Protein AF-A0A427Y430-F1 (afdb_monomer)

Foldseek 3Di:
DDDDDDDDDDDDDDDDDDDDDDDDDDDDDDDDDDPPPPPPPPDDDDDDDPDDDDDPDPPPVVVVVVVVVVVVVVVVPPPPLPPPVPDVVLLVQLVVLVCVVQVVDDQLDKDFLLVSLVVVCVVPVPVRVDSVSCSVVSVVSLLVCVVVQQKWKFQDDDPDSGDTDDRPDDDDDTIIIHGGPPPD

InterPro domains:
  IPR021660 Protein of unknown function DUF3253 [PF11625] (92-178)
  IPR036388 Winged helix-like DNA-binding domain superfamily [G3DSA:1.10.10.10] (89-181)
  IPR036390 Winged helix DNA-binding domain superfamily [SSF46785] (91-179)

Radius of gyration: 27.97 Å; Cα contacts (8 Å, |Δi|>4): 131; chains: 1; bounding box: 92×64×50 Å

Solvent-accessible surface area (backbone atoms only — not comparable to full-atom values): 12218 Å² total; per-residue (Å²): 138,85,83,85,80,88,79,87,78,79,88,79,88,76,85,86,83,88,85,79,87,82,89,78,90,77,79,86,84,83,89,83,76,89,78,80,77,80,76,76,80,76,80,74,78,81,80,77,88,73,83,80,74,87,78,89,86,63,73,67,66,57,54,56,57,53,55,54,53,54,52,52,56,57,62,71,65,62,63,79,73,71,74,69,74,71,46,66,65,62,51,49,51,51,50,50,44,45,48,62,66,49,66,84,50,59,73,87,44,69,43,52,68,70,54,38,38,47,50,49,24,70,76,37,47,82,87,32,74,59,39,73,79,41,46,66,42,48,53,51,53,54,51,52,38,33,71,73,41,54,31,40,47,24,40,56,61,80,96,51,96,38,49,79,57,62,89,87,61,90,82,86,77,62,53,32,38,26,58,30,91,74,72,121

Secondary structure (DSSP, 8-state):
--------------PPP--------------------------PPPPP-------TT-HHHHHHHHHHHHHHHHHHT-S----GGG-HHHHHHHHHHHHHHHTTS-TT--B-TTHHHHHHHHH-TTT-S-GGGGHHHHHHHHHHHHHTTSEEEEE--TTS--EEPPTT----S-EEEEE-TT--

Mean predicted aligned error: 16.52 Å

Structure (mmCIF, N/CA/C/O backbone):
data_AF-A0A427Y430-F1
#
_entry.id   AF-A0A427Y430-F1
#
loop_
_atom_site.group_PDB
_atom_site.id
_atom_site.type_symbol
_atom_site.label_atom_id
_atom_site.label_alt_id
_atom_site.label_comp_id
_atom_site.label_asym_id
_atom_site.label_entity_id
_atom_site.label_seq_id
_atom_site.pdbx_PDB_ins_code
_atom_site.Cartn_x
_atom_site.Cartn_y
_atom_site.Cartn_z
_atom_site.occupancy
_atom_site.B_iso_or_equiv
_atom_site.auth_seq_id
_atom_site.auth_comp_id
_atom_site.auth_asym_id
_atom_site.auth_atom_id
_atom_site.pdbx_PDB_model_num
ATOM 1 N N . MET A 1 1 ? -49.872 12.494 -22.231 1.00 49.47 1 MET A N 1
ATOM 2 C CA . MET A 1 1 ? -50.003 11.065 -22.587 1.00 49.47 1 MET A CA 1
ATOM 3 C C . MET A 1 1 ? -48.798 10.346 -22.017 1.00 49.47 1 MET A C 1
ATOM 5 O O . MET A 1 1 ? -47.681 10.645 -22.412 1.00 49.47 1 MET A O 1
ATOM 9 N N . VAL A 1 2 ? -49.028 9.535 -20.989 1.00 45.25 2 VAL A N 1
ATOM 10 C CA . VAL A 1 2 ? -48.003 8.879 -20.170 1.00 45.25 2 VAL A CA 1
ATOM 11 C C . VAL A 1 2 ? -48.009 7.406 -20.553 1.00 45.25 2 VAL A C 1
ATOM 13 O O . VAL A 1 2 ? -49.030 6.749 -20.374 1.00 45.25 2 VAL A O 1
ATOM 16 N N . THR A 1 3 ? -46.898 6.899 -21.082 1.00 52.81 3 THR A N 1
ATOM 17 C CA . THR A 1 3 ? -46.744 5.469 -21.377 1.00 52.81 3 THR A CA 1
ATOM 18 C C . THR A 1 3 ? -45.699 4.896 -20.432 1.00 52.81 3 THR A C 1
ATOM 20 O O . THR A 1 3 ? -44.496 5.009 -20.651 1.00 52.81 3 THR A O 1
ATOM 23 N N . THR A 1 4 ? -46.180 4.307 -19.344 1.00 57.69 4 THR A N 1
ATOM 24 C CA . THR A 1 4 ? -45.422 3.458 -18.427 1.00 57.69 4 THR A CA 1
ATOM 25 C C . THR A 1 4 ? -45.129 2.118 -19.103 1.00 57.69 4 THR A C 1
ATOM 27 O O . THR A 1 4 ? -46.038 1.453 -19.596 1.00 57.69 4 THR A O 1
ATOM 30 N N . ARG A 1 5 ? -43.862 1.686 -19.115 1.00 59.91 5 ARG A N 1
ATOM 31 C CA . ARG A 1 5 ? -43.486 0.324 -19.519 1.00 59.91 5 ARG A CA 1
ATOM 32 C C . ARG A 1 5 ? -42.931 -0.420 -18.311 1.00 59.91 5 ARG A C 1
ATOM 34 O O . ARG A 1 5 ? -41.798 -0.200 -17.897 1.00 59.91 5 ARG A O 1
ATOM 41 N N . ALA A 1 6 ? -43.769 -1.290 -17.755 1.00 59.78 6 ALA A N 1
ATOM 42 C CA . ALA A 1 6 ? -43.399 -2.279 -16.757 1.00 59.78 6 ALA A CA 1
ATOM 43 C C . ALA A 1 6 ? -42.505 -3.349 -17.404 1.00 59.78 6 ALA A C 1
ATOM 45 O O . ALA A 1 6 ? -42.890 -3.982 -18.388 1.00 59.78 6 ALA A O 1
ATOM 46 N N . GLY A 1 7 ? -41.302 -3.525 -16.863 1.00 59.12 7 GLY A N 1
ATOM 47 C CA . GLY A 1 7 ? -40.349 -4.557 -17.261 1.00 59.12 7 GLY A CA 1
ATOM 48 C C . GLY A 1 7 ? -40.072 -5.482 -16.087 1.00 59.12 7 GLY A C 1
ATOM 49 O O . GLY A 1 7 ? -39.152 -5.248 -15.316 1.00 59.12 7 GLY A O 1
ATOM 50 N N . SER A 1 8 ? -40.906 -6.510 -15.962 1.00 60.75 8 SER A N 1
ATOM 51 C CA . SER A 1 8 ? -40.735 -7.647 -15.060 1.00 60.75 8 SER A CA 1
ATOM 52 C C . SER A 1 8 ? -39.578 -8.525 -15.547 1.00 60.75 8 SER A C 1
ATOM 54 O O . SER A 1 8 ? -39.574 -8.925 -16.713 1.00 60.75 8 SER A O 1
ATOM 56 N N . ARG A 1 9 ? -38.608 -8.847 -14.682 1.00 56.03 9 ARG A N 1
ATOM 57 C CA . ARG A 1 9 ? -37.672 -9.956 -14.917 1.00 56.03 9 ARG A CA 1
ATOM 58 C C . ARG A 1 9 ? -37.299 -10.658 -13.610 1.00 56.03 9 ARG A C 1
ATOM 60 O O . ARG A 1 9 ? -36.477 -10.180 -12.841 1.00 56.03 9 ARG A O 1
ATOM 67 N N . ALA A 1 10 ? -37.990 -11.781 -13.426 1.00 53.22 10 ALA A N 1
ATOM 68 C CA . ALA A 1 10 ? -37.530 -13.081 -12.943 1.00 53.22 10 ALA A CA 1
ATOM 69 C C . ALA A 1 10 ? -36.431 -13.107 -11.868 1.00 53.22 10 ALA A C 1
ATOM 71 O O . ALA A 1 10 ? -35.242 -12.975 -12.155 1.00 53.22 10 ALA A O 1
ATOM 72 N N . ALA A 1 11 ? -36.869 -13.419 -10.649 1.00 50.19 11 ALA A N 1
ATOM 73 C CA . ALA A 1 11 ? -36.058 -14.060 -9.629 1.00 50.19 11 ALA A CA 1
ATOM 74 C C . ALA A 1 11 ? -35.539 -15.409 -10.154 1.00 50.19 11 ALA A C 1
ATOM 76 O O . ALA A 1 11 ? -36.321 -16.251 -10.593 1.00 50.19 11 ALA A O 1
ATOM 77 N N . SER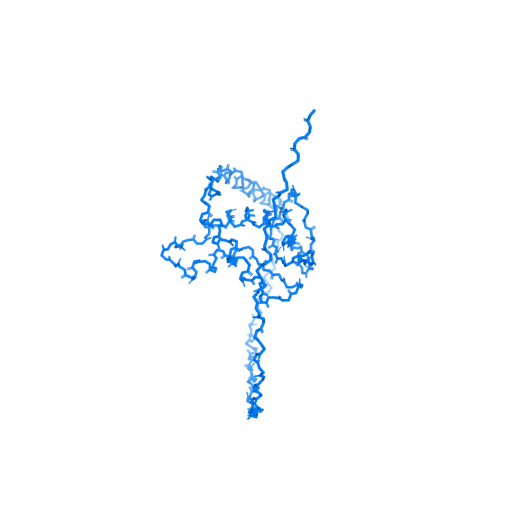 A 1 12 ? -34.223 -15.598 -10.107 1.00 58.41 12 SER A N 1
ATOM 78 C CA . SER A 1 12 ? -33.593 -16.904 -10.260 1.00 58.41 12 SER A CA 1
ATOM 79 C C . SER A 1 12 ? -33.070 -17.303 -8.885 1.00 58.41 12 SER A C 1
ATOM 81 O O . SER A 1 12 ? -31.991 -16.885 -8.472 1.00 58.41 12 SER A O 1
ATOM 83 N N . GLU A 1 13 ? -33.890 -18.056 -8.154 1.00 57.69 13 GLU A N 1
ATOM 84 C CA . GLU A 1 13 ? -33.475 -18.805 -6.970 1.00 57.69 13 GLU A CA 1
ATOM 85 C C . GLU A 1 13 ? -32.400 -19.819 -7.376 1.00 57.69 13 GLU A C 1
ATOM 87 O O . GLU A 1 13 ? -32.609 -20.637 -8.273 1.00 57.69 13 GLU A O 1
ATOM 92 N N . VAL A 1 14 ? -31.247 -19.777 -6.710 1.00 69.06 14 VAL A N 1
ATOM 93 C CA . VAL A 1 14 ? -30.273 -20.872 -6.725 1.00 69.06 14 VAL A CA 1
ATOM 94 C C . VAL A 1 14 ? -30.274 -21.484 -5.322 1.00 69.06 14 VAL A C 1
ATOM 96 O O . VAL A 1 14 ? -30.066 -20.749 -4.353 1.00 69.06 14 VAL A O 1
ATOM 99 N N . PRO A 1 15 ? -30.541 -22.794 -5.173 1.00 69.19 15 PRO A N 1
ATOM 100 C CA . PRO A 1 15 ? -30.641 -23.431 -3.868 1.00 69.19 15 PRO A CA 1
ATOM 101 C C . PRO A 1 15 ? -29.272 -23.595 -3.200 1.00 69.19 15 PRO A C 1
ATOM 103 O O . PRO A 1 15 ? -28.294 -24.028 -3.809 1.00 69.19 15 PRO A O 1
ATOM 106 N N . ALA A 1 16 ? -29.243 -23.286 -1.905 1.00 57.00 16 ALA A N 1
ATOM 107 C CA . ALA A 1 16 ? -28.132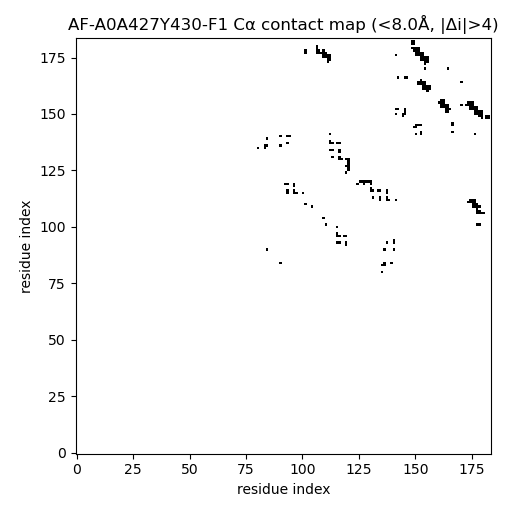 -23.533 -1.002 1.00 57.00 16 ALA A CA 1
ATOM 108 C C . ALA A 1 16 ? -27.907 -25.040 -0.785 1.00 57.00 16 ALA A C 1
ATOM 110 O O . ALA A 1 16 ? -28.837 -25.778 -0.462 1.00 57.00 16 ALA A O 1
ATOM 111 N N . THR A 1 17 ? -26.654 -25.485 -0.871 1.00 66.50 17 THR A N 1
ATOM 112 C CA . THR A 1 17 ? -26.221 -26.800 -0.381 1.00 66.50 17 THR A CA 1
ATOM 113 C C . THR A 1 17 ? -25.525 -26.653 0.975 1.00 66.50 17 THR A C 1
ATOM 115 O O . THR A 1 17 ? -24.489 -25.988 1.043 1.00 66.50 17 THR A O 1
ATOM 118 N N . PRO A 1 18 ? -26.022 -27.287 2.052 1.00 66.19 18 PRO A N 1
ATOM 119 C CA . PRO A 1 18 ? -25.287 -27.423 3.302 1.00 66.19 18 PRO A CA 1
ATOM 120 C C . PRO A 1 18 ? -24.457 -28.715 3.288 1.00 66.19 18 PRO A C 1
ATOM 122 O O . PRO A 1 18 ? -25.013 -29.812 3.328 1.00 66.19 18 PRO A O 1
ATOM 125 N N . THR A 1 19 ? -23.126 -28.618 3.293 1.00 64.31 19 THR A N 1
ATOM 126 C CA . THR A 1 19 ? -22.260 -29.766 3.614 1.00 64.31 19 THR A CA 1
ATOM 127 C C . THR A 1 19 ? -21.687 -29.641 5.016 1.00 64.31 19 THR A C 1
ATOM 129 O O . THR A 1 19 ? -20.951 -28.722 5.366 1.00 64.31 19 THR A O 1
ATOM 132 N N . LYS A 1 20 ? -22.125 -30.613 5.809 1.00 63.06 20 LYS A N 1
ATOM 133 C CA . LYS A 1 20 ? -21.906 -30.877 7.222 1.00 63.06 20 LYS A CA 1
ATOM 134 C C . LYS A 1 20 ? -20.481 -31.377 7.498 1.00 63.06 20 LYS A C 1
ATOM 136 O O . LYS A 1 20 ? -19.872 -32.054 6.680 1.00 63.06 20 LYS A O 1
ATOM 141 N N . ALA A 1 21 ? -20.026 -31.034 8.700 1.00 52.34 21 ALA A N 1
ATOM 142 C CA . ALA A 1 21 ? -18.753 -31.298 9.362 1.00 52.34 21 ALA A CA 1
ATOM 143 C C . ALA A 1 21 ? -18.087 -32.671 9.147 1.00 52.34 21 ALA A C 1
ATOM 145 O O . ALA A 1 21 ? -18.742 -33.709 9.112 1.00 52.34 21 ALA A O 1
ATOM 146 N N . THR A 1 22 ? -16.756 -32.685 9.245 1.00 56.59 22 THR A N 1
ATOM 147 C CA . THR A 1 22 ? -16.032 -33.753 9.950 1.00 56.59 22 THR A CA 1
ATOM 148 C C . THR A 1 22 ? -14.886 -33.132 10.741 1.00 56.59 22 THR A C 1
ATOM 150 O O . THR A 1 22 ? -13.939 -32.583 10.185 1.00 56.59 22 THR A O 1
ATOM 153 N N . ALA A 1 23 ? -15.021 -33.185 12.064 1.00 54.06 23 ALA A N 1
ATOM 154 C CA . ALA A 1 23 ? -13.938 -32.960 12.999 1.00 54.06 23 ALA A CA 1
ATOM 155 C C . ALA A 1 23 ? -12.946 -34.123 12.891 1.00 54.06 23 ALA A C 1
ATOM 157 O O . ALA A 1 23 ? -13.362 -35.279 12.918 1.00 54.06 23 ALA A O 1
ATOM 158 N N . SER A 1 24 ? -11.650 -33.829 12.838 1.00 54.47 24 SER A N 1
ATOM 159 C CA . SER A 1 24 ? -10.633 -34.813 13.188 1.00 54.47 24 SER A CA 1
ATOM 160 C C . SER A 1 24 ? -9.647 -34.167 14.144 1.00 54.47 24 SER A C 1
ATOM 162 O O . SER A 1 24 ? -8.790 -33.372 13.766 1.00 54.47 24 SER A O 1
ATOM 164 N N . ALA A 1 25 ? -9.839 -34.499 15.416 1.00 54.06 25 ALA A N 1
ATOM 165 C CA . ALA A 1 25 ? -8.858 -34.322 16.461 1.00 54.06 25 ALA A CA 1
ATOM 166 C C . ALA A 1 25 ? -7.636 -35.197 16.151 1.00 54.06 25 ALA A C 1
ATOM 168 O O . ALA A 1 25 ? -7.774 -36.391 15.889 1.00 54.06 25 ALA A O 1
ATOM 169 N N . ALA A 1 26 ? -6.444 -34.616 16.231 1.00 55.59 26 ALA A N 1
ATOM 170 C CA . ALA A 1 26 ? -5.218 -35.359 16.465 1.00 55.59 26 ALA A CA 1
ATOM 171 C C . ALA A 1 26 ? -4.327 -34.533 17.395 1.00 55.59 26 ALA A C 1
ATOM 173 O O . ALA A 1 26 ? -4.112 -33.337 17.210 1.00 55.59 26 ALA A O 1
ATOM 174 N N . ALA A 1 27 ? -3.911 -35.211 18.451 1.00 47.47 27 ALA A N 1
ATOM 175 C CA . ALA A 1 27 ? -3.236 -34.718 19.630 1.00 47.47 27 ALA A CA 1
ATOM 176 C C . ALA A 1 27 ? -1.760 -34.330 19.379 1.00 47.47 27 ALA A C 1
ATOM 178 O O . ALA A 1 27 ? -1.094 -34.959 18.566 1.00 47.47 27 ALA A O 1
ATOM 179 N N . THR A 1 28 ? -1.292 -33.317 20.131 1.00 46.44 28 THR A N 1
ATOM 180 C CA . THR A 1 28 ? -0.091 -33.291 21.016 1.00 46.44 28 THR A CA 1
ATOM 181 C C . THR A 1 28 ? 1.234 -33.873 20.448 1.00 46.44 28 THR A C 1
ATOM 183 O O . THR A 1 28 ? 1.251 -35.036 20.063 1.00 46.44 28 THR A O 1
ATOM 186 N N . PRO A 1 29 ? 2.395 -33.164 20.513 1.00 56.91 29 PRO A N 1
ATOM 187 C CA . PRO A 1 29 ? 2.977 -32.849 21.815 1.00 56.91 29 PRO A CA 1
ATOM 188 C C . PRO A 1 29 ? 3.654 -31.491 22.032 1.00 56.91 29 PRO A C 1
ATOM 190 O O . PRO A 1 29 ? 4.209 -30.840 21.152 1.00 56.91 29 PRO A O 1
ATOM 193 N N . ALA A 1 30 ? 3.612 -31.140 23.316 1.00 54.41 30 ALA A N 1
ATOM 194 C CA . ALA A 1 30 ? 4.454 -30.190 24.010 1.00 54.41 30 ALA A CA 1
ATOM 195 C C . ALA A 1 30 ? 5.951 -30.562 23.959 1.00 54.41 30 ALA A C 1
ATOM 197 O O . ALA A 1 30 ? 6.324 -31.701 23.690 1.00 54.41 30 ALA A O 1
ATOM 198 N N . SER A 1 31 ? 6.766 -29.593 24.386 1.00 52.41 31 SER A N 1
ATOM 199 C CA . SER A 1 31 ? 8.182 -29.701 24.773 1.00 52.41 31 SER A CA 1
ATOM 200 C C . SER A 1 31 ? 9.213 -29.713 23.646 1.00 52.41 31 SER A C 1
ATOM 202 O O . SER A 1 31 ? 9.449 -30.712 22.980 1.00 52.41 31 SER A O 1
ATOM 204 N N . GLY A 1 32 ? 9.951 -28.604 23.530 1.00 50.12 32 GLY A N 1
ATOM 205 C CA . GLY A 1 32 ? 11.086 -28.534 22.615 1.00 50.12 32 GLY A CA 1
ATOM 206 C C . GLY A 1 32 ? 11.967 -27.297 22.755 1.00 50.12 32 GLY A C 1
ATOM 207 O O . GLY A 1 32 ? 12.031 -26.491 21.844 1.00 50.12 32 GLY A O 1
ATOM 208 N N . LYS A 1 33 ? 12.703 -27.210 23.869 1.00 52.22 33 LYS A N 1
ATOM 209 C CA . LYS A 1 33 ? 13.982 -26.483 24.022 1.00 52.22 33 LYS A CA 1
ATOM 210 C C . LYS A 1 33 ? 13.952 -24.946 23.929 1.00 52.22 33 LYS A C 1
ATOM 212 O O . LYS A 1 33 ? 14.167 -24.338 22.886 1.00 52.22 33 LYS A O 1
ATOM 217 N N . LYS A 1 34 ? 13.918 -24.322 25.116 1.00 52.72 34 LYS A N 1
ATOM 218 C CA . LYS A 1 34 ? 14.594 -23.043 25.385 1.00 52.72 34 LYS A CA 1
ATOM 219 C C . LYS A 1 34 ? 16.073 -23.172 24.991 1.00 52.72 34 LYS A C 1
ATOM 221 O O . LYS A 1 34 ? 16.866 -23.712 25.757 1.00 52.72 34 LYS A O 1
ATOM 226 N N . GLN A 1 35 ? 16.463 -22.668 23.823 1.00 58.22 35 GLN A N 1
ATOM 227 C CA . GLN A 1 35 ? 17.864 -22.337 23.577 1.00 58.22 35 GLN A CA 1
ATOM 228 C C . GLN A 1 35 ? 18.171 -21.025 24.303 1.00 58.22 35 GLN A C 1
ATOM 230 O O . GLN A 1 35 ? 17.932 -19.931 23.794 1.00 58.22 35 GLN A O 1
ATOM 235 N N . GLN A 1 36 ? 18.700 -21.149 25.523 1.00 56.06 36 GLN A N 1
ATOM 236 C CA . GLN A 1 36 ? 19.504 -20.104 26.146 1.00 56.06 36 GLN A CA 1
ATOM 237 C C . GLN A 1 36 ? 20.678 -19.794 25.210 1.00 56.06 36 GLN A C 1
ATOM 239 O O . GLN A 1 36 ? 21.700 -20.474 25.237 1.00 56.06 36 GLN A O 1
ATOM 244 N N . ARG A 1 37 ? 20.550 -18.767 24.364 1.00 58.38 37 ARG A N 1
ATOM 245 C CA . ARG A 1 37 ? 21.719 -18.165 23.719 1.00 58.38 37 ARG A CA 1
ATOM 246 C C . ARG A 1 37 ? 22.393 -17.267 24.746 1.00 58.38 37 ARG A C 1
ATOM 248 O O . ARG A 1 37 ? 22.092 -16.078 24.842 1.00 58.38 37 ARG A O 1
ATOM 255 N N . SER A 1 38 ? 23.300 -17.857 25.516 1.00 59.94 38 SER A N 1
ATOM 256 C CA . SER A 1 38 ? 24.341 -17.156 26.259 1.00 59.94 38 SER A CA 1
ATOM 257 C C . SER A 1 38 ? 25.157 -16.300 25.285 1.00 59.94 38 SER A C 1
ATOM 259 O O . SER A 1 38 ? 26.099 -16.779 24.660 1.00 59.94 38 SER A O 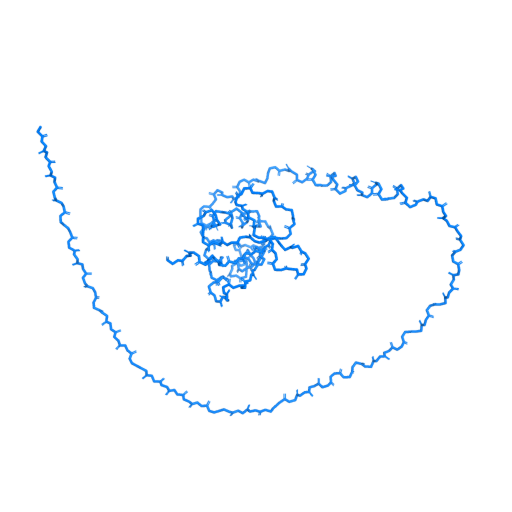1
ATOM 261 N N . HIS A 1 39 ? 24.773 -15.034 25.125 1.00 56.25 39 HIS A N 1
ATOM 262 C C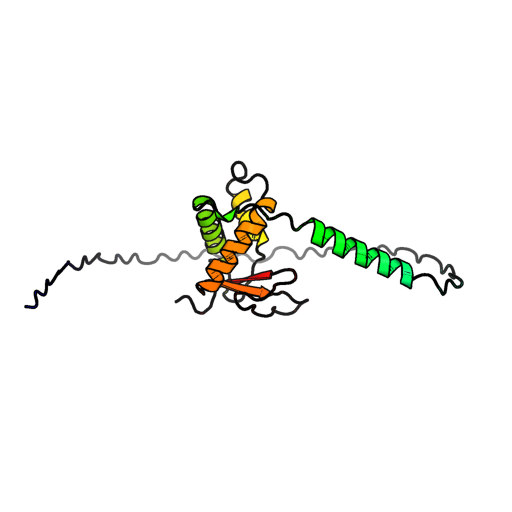A . HIS A 1 39 ? 25.639 -14.038 24.510 1.00 56.25 39 HIS A CA 1
ATOM 263 C C . HIS A 1 39 ? 26.602 -13.588 25.599 1.00 56.25 39 HIS A C 1
ATOM 265 O O . HIS A 1 39 ? 26.282 -12.758 26.451 1.00 56.25 39 HIS A O 1
ATOM 271 N N . SER A 1 40 ? 27.767 -14.228 25.595 1.00 59.19 40 SER A N 1
ATOM 272 C CA . SER A 1 40 ? 28.979 -13.754 26.240 1.00 59.19 40 SER A CA 1
ATOM 273 C C . SER A 1 40 ? 29.135 -12.258 25.972 1.00 59.19 40 SER A C 1
ATOM 275 O O . SER A 1 40 ? 29.311 -11.829 24.831 1.00 59.19 40 SER A O 1
ATOM 277 N N . ARG A 1 41 ? 29.039 -11.463 27.039 1.00 52.97 41 ARG A N 1
ATOM 278 C CA . ARG A 1 41 ? 29.455 -10.064 27.055 1.00 52.97 41 ARG A CA 1
ATOM 279 C C . ARG A 1 41 ? 30.962 -10.032 26.821 1.00 52.97 41 ARG A C 1
ATOM 281 O O . ARG A 1 41 ? 31.737 -10.134 27.767 1.00 52.97 41 ARG A O 1
ATOM 288 N N . SER A 1 42 ? 31.373 -9.911 25.566 1.00 56.72 42 SER A N 1
ATOM 289 C CA . SER A 1 42 ? 32.727 -9.491 25.231 1.00 56.72 42 SER A CA 1
ATOM 290 C C . SER A 1 42 ? 32.866 -8.043 25.687 1.00 56.72 42 SER A C 1
ATOM 292 O O . SER A 1 42 ? 32.302 -7.131 25.086 1.00 56.72 42 SER A O 1
ATOM 294 N N . ALA A 1 43 ? 33.544 -7.858 26.818 1.00 54.03 43 ALA A N 1
ATOM 295 C CA . ALA A 1 43 ? 33.958 -6.563 27.319 1.00 54.03 43 ALA A CA 1
ATOM 296 C C . ALA A 1 43 ? 34.861 -5.902 26.270 1.00 54.03 43 ALA A C 1
ATOM 298 O O . ALA A 1 43 ? 36.025 -6.266 26.121 1.00 54.03 43 ALA A O 1
ATOM 299 N N . SER A 1 44 ? 34.316 -4.947 25.517 1.00 52.97 44 SER A N 1
ATOM 300 C CA . SER A 1 44 ? 35.146 -4.009 24.771 1.00 52.97 44 SER A CA 1
ATOM 301 C C . SER A 1 44 ? 35.874 -3.111 25.778 1.00 52.97 44 SER A C 1
ATOM 303 O O . SER A 1 44 ? 35.214 -2.521 26.639 1.00 52.97 44 SER A O 1
ATOM 305 N N . PRO A 1 45 ? 37.212 -3.009 25.707 1.00 59.25 45 PRO A N 1
ATOM 306 C CA . PRO A 1 45 ? 37.972 -2.112 26.561 1.00 59.25 45 PRO A CA 1
ATOM 307 C C . PRO A 1 45 ? 37.600 -0.659 26.258 1.00 59.25 45 PRO A C 1
ATOM 309 O O . PRO A 1 45 ? 37.426 -0.265 25.103 1.00 59.25 45 PRO A O 1
ATOM 312 N N . ALA A 1 46 ? 37.460 0.120 27.328 1.00 58.56 46 ALA A N 1
ATOM 313 C CA . ALA A 1 46 ? 37.175 1.543 27.287 1.00 58.56 46 ALA A CA 1
ATOM 314 C C . ALA A 1 46 ? 38.203 2.282 26.407 1.00 58.56 46 ALA A C 1
ATOM 316 O O . ALA A 1 46 ? 39.405 2.163 26.662 1.00 58.56 46 ALA A O 1
ATOM 317 N N . PRO A 1 47 ? 37.781 3.067 25.398 1.00 59.31 47 PRO A N 1
ATOM 318 C CA . PRO A 1 47 ? 38.683 4.006 24.759 1.00 59.31 47 PRO A CA 1
ATOM 319 C C . PRO A 1 47 ? 39.000 5.132 25.746 1.00 59.31 47 PRO A C 1
ATOM 321 O O . PRO A 1 47 ? 38.111 5.738 26.347 1.00 59.31 47 PRO A O 1
ATOM 324 N N . ALA A 1 48 ? 40.298 5.362 25.921 1.00 53.81 48 ALA A N 1
ATOM 325 C CA . ALA A 1 48 ? 40.868 6.394 26.763 1.00 53.81 48 ALA A CA 1
ATOM 326 C C . ALA A 1 48 ? 40.238 7.770 26.498 1.00 53.81 48 ALA A C 1
ATOM 328 O O . ALA A 1 48 ? 40.037 8.185 25.355 1.00 53.81 48 ALA A O 1
ATOM 329 N N . LEU A 1 49 ? 39.981 8.480 27.596 1.00 47.84 49 LEU A N 1
ATOM 330 C CA . LEU A 1 49 ? 39.664 9.901 27.649 1.00 47.84 49 LEU A CA 1
ATOM 331 C C . LEU A 1 49 ? 40.811 10.709 27.025 1.00 47.84 49 LEU A C 1
ATOM 333 O O . LEU A 1 49 ? 41.741 11.125 27.710 1.00 47.84 49 LEU A O 1
ATOM 337 N N . VAL A 1 50 ? 40.741 10.952 25.719 1.00 50.91 50 VAL A N 1
ATOM 338 C CA . VAL A 1 50 ? 41.457 12.063 25.089 1.00 50.91 50 VAL A CA 1
ATOM 339 C C . VAL A 1 50 ? 40.610 13.315 25.260 1.00 50.91 50 VAL A C 1
ATOM 341 O O . VAL A 1 50 ? 39.558 13.477 24.643 1.00 50.91 50 VAL A O 1
ATOM 344 N N . ALA A 1 51 ? 41.074 14.186 26.153 1.00 49.41 51 ALA A N 1
ATOM 345 C CA . ALA A 1 51 ? 40.540 15.515 26.374 1.00 49.41 51 ALA A CA 1
ATOM 346 C C . ALA A 1 51 ? 40.600 16.326 25.069 1.00 49.41 51 ALA A C 1
ATOM 348 O O . ALA A 1 51 ? 41.658 16.795 24.651 1.00 49.41 51 ALA A O 1
ATOM 349 N N . SER A 1 52 ? 39.454 16.500 24.413 1.00 51.69 52 SER A N 1
ATOM 350 C CA . SER A 1 52 ? 39.305 17.452 23.317 1.00 51.69 52 SER A CA 1
ATOM 351 C C . SER A 1 52 ? 39.171 18.858 23.900 1.00 51.69 52 SER A C 1
ATOM 353 O O . SER A 1 52 ? 38.092 19.268 24.334 1.00 51.69 52 SER A O 1
ATOM 355 N N . ALA A 1 53 ? 40.296 19.573 23.926 1.00 49.00 53 ALA A N 1
ATOM 356 C CA . ALA A 1 53 ? 40.354 21.008 24.158 1.00 49.00 53 ALA A CA 1
ATOM 357 C C . ALA A 1 53 ? 39.556 21.775 23.084 1.00 49.00 53 ALA A C 1
ATOM 359 O O . ALA A 1 53 ? 39.363 21.308 21.962 1.00 49.00 53 ALA A O 1
ATOM 360 N N . GLY A 1 54 ? 39.055 22.944 23.483 1.00 52.31 54 GLY A N 1
ATOM 361 C CA . GLY A 1 54 ? 37.995 23.717 22.842 1.00 52.31 54 GLY A CA 1
ATOM 362 C C . GLY A 1 54 ? 38.075 23.913 21.325 1.00 52.31 54 GLY A C 1
ATOM 363 O O . GLY A 1 54 ? 39.072 24.364 20.774 1.00 52.31 54 GLY A O 1
ATOM 364 N N . ALA A 1 55 ? 36.928 23.709 20.677 1.00 48.97 55 ALA A N 1
ATOM 365 C CA . ALA A 1 55 ? 36.599 24.297 19.382 1.00 48.97 55 ALA A CA 1
ATOM 366 C C . ALA A 1 55 ? 35.183 24.892 19.447 1.00 48.97 55 ALA A C 1
ATOM 368 O O . ALA A 1 55 ? 34.230 24.406 18.834 1.00 48.97 55 ALA A O 1
ATOM 369 N N . ALA A 1 56 ? 35.030 25.950 20.243 1.00 51.31 56 ALA A N 1
ATOM 370 C CA . ALA A 1 56 ? 33.873 26.827 20.152 1.00 51.31 56 ALA A CA 1
ATOM 371 C C . ALA A 1 56 ? 33.964 27.604 18.825 1.00 51.31 56 ALA A C 1
ATOM 373 O O . ALA A 1 56 ? 34.900 28.373 18.632 1.00 51.31 56 ALA A O 1
ATOM 374 N N . GLY A 1 57 ? 33.018 27.401 17.896 1.00 52.94 57 GLY A N 1
ATOM 375 C CA . GLY A 1 57 ? 32.806 28.375 16.809 1.00 52.94 57 GLY A CA 1
ATOM 376 C C . GLY A 1 57 ? 32.408 27.890 15.409 1.00 52.94 57 GLY 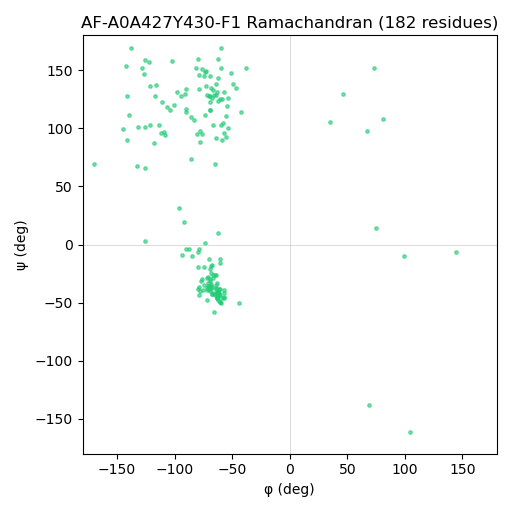A C 1
ATOM 377 O O . GLY A 1 57 ? 32.103 28.733 14.571 1.00 52.94 57 GLY A O 1
ATOM 378 N N . THR A 1 58 ? 32.356 26.588 15.095 1.00 51.22 58 THR A N 1
ATOM 379 C CA . THR A 1 58 ? 32.168 26.133 13.686 1.00 51.22 58 THR A CA 1
ATOM 380 C C . THR A 1 58 ? 31.002 25.169 13.427 1.00 51.22 58 THR A C 1
ATOM 382 O O . THR A 1 58 ? 30.767 24.777 12.282 1.00 51.22 58 THR A O 1
ATOM 385 N N . GLY A 1 59 ? 30.186 24.837 14.433 1.00 51.44 59 GLY A N 1
ATOM 386 C CA . GLY A 1 59 ? 29.046 23.916 14.270 1.00 51.44 59 GLY A CA 1
ATOM 387 C C . GLY A 1 59 ? 27.855 24.474 13.471 1.00 51.44 59 GLY A C 1
ATOM 388 O O . GLY A 1 59 ? 27.133 23.717 12.819 1.00 51.44 59 GLY A O 1
ATOM 389 N N . SER A 1 60 ? 27.655 25.797 13.474 1.00 54.22 60 SER A N 1
ATOM 390 C CA . SER A 1 60 ? 26.458 26.425 12.885 1.00 54.22 60 SER A CA 1
ATOM 391 C C . SER A 1 60 ? 26.495 26.461 11.346 1.00 54.22 60 SER A C 1
ATOM 393 O O . SER A 1 60 ? 25.514 26.131 10.676 1.00 54.22 60 SER A O 1
ATOM 395 N N . ARG A 1 61 ? 27.669 26.729 10.750 1.00 54.19 61 ARG A N 1
ATOM 396 C CA . ARG A 1 61 ? 27.821 26.796 9.281 1.00 54.19 61 ARG A CA 1
ATOM 397 C C . ARG A 1 61 ? 27.671 25.432 8.598 1.00 54.19 61 ARG A C 1
ATOM 399 O O . ARG A 1 61 ? 27.201 25.363 7.462 1.00 54.19 61 ARG A O 1
ATOM 406 N N . ARG A 1 62 ? 28.030 24.338 9.281 1.00 56.84 62 ARG A N 1
ATOM 407 C CA . ARG A 1 62 ? 27.947 22.975 8.726 1.00 56.84 62 ARG A CA 1
ATOM 408 C C . ARG A 1 62 ? 26.496 22.490 8.607 1.00 56.84 62 ARG A C 1
ATOM 410 O O . ARG A 1 62 ? 26.136 21.910 7.584 1.00 56.84 62 ARG A O 1
ATOM 417 N N . ARG A 1 63 ? 25.639 22.810 9.589 1.00 58.78 63 ARG A N 1
ATOM 418 C CA . ARG A 1 63 ? 24.201 22.467 9.556 1.00 58.78 63 ARG A CA 1
ATOM 419 C C . ARG A 1 63 ? 23.434 23.236 8.476 1.00 58.78 63 ARG A C 1
ATOM 421 O O . ARG A 1 63 ? 22.585 22.649 7.809 1.00 58.78 63 ARG A O 1
ATOM 428 N N . ALA A 1 64 ? 23.759 24.511 8.251 1.00 59.22 64 ALA A N 1
ATOM 429 C CA . ALA A 1 64 ? 23.123 25.315 7.203 1.00 59.22 64 ALA A CA 1
ATOM 430 C C . ALA A 1 64 ? 23.386 24.752 5.791 1.00 59.22 64 ALA A C 1
ATOM 432 O O . ALA A 1 64 ? 22.462 24.635 4.986 1.00 59.22 64 ALA A O 1
ATOM 433 N N . ARG A 1 65 ? 24.622 24.309 5.511 1.00 58.50 65 ARG A N 1
ATOM 434 C CA . ARG A 1 65 ? 24.976 23.699 4.216 1.00 58.50 65 ARG A CA 1
ATOM 435 C C . ARG A 1 65 ? 24.320 22.331 3.995 1.00 58.50 65 ARG A C 1
ATOM 437 O O . ARG A 1 65 ? 23.943 22.022 2.868 1.00 58.50 65 ARG A O 1
ATOM 444 N N . GLN A 1 66 ? 24.133 21.532 5.049 1.00 61.50 66 GLN A N 1
ATOM 445 C CA . GLN A 1 66 ? 23.395 20.266 4.945 1.00 61.50 66 GLN A CA 1
ATOM 446 C C . GLN A 1 66 ? 21.901 20.483 4.657 1.00 61.50 66 GLN A C 1
ATOM 448 O O . GLN A 1 66 ? 21.363 19.814 3.778 1.00 61.50 66 GLN A O 1
ATOM 453 N N . LYS A 1 67 ? 21.242 21.451 5.315 1.00 59.97 67 LYS A N 1
ATOM 454 C CA . LYS A 1 67 ? 19.821 21.760 5.054 1.00 59.97 67 LYS A CA 1
ATOM 455 C C . LYS A 1 67 ? 19.565 22.230 3.614 1.00 59.97 67 LYS A C 1
ATOM 457 O O . LYS A 1 67 ? 18.597 21.783 3.004 1.00 59.97 67 LYS A O 1
ATOM 462 N N . GLY A 1 68 ? 20.444 23.062 3.046 1.00 61.00 68 GLY A N 1
ATOM 463 C CA . GLY A 1 68 ? 20.306 23.531 1.658 1.00 61.00 68 GLY A CA 1
ATOM 464 C C . GLY A 1 68 ? 20.399 22.407 0.617 1.00 61.00 68 GLY A C 1
ATOM 465 O O . GLY A 1 68 ? 19.639 22.391 -0.348 1.00 61.00 68 GLY A O 1
ATOM 466 N N . ARG A 1 69 ? 21.272 21.415 0.844 1.00 59.94 69 ARG A N 1
ATOM 467 C CA . ARG A 1 69 ? 21.461 20.283 -0.079 1.00 59.94 69 ARG A CA 1
ATOM 468 C C . ARG A 1 69 ? 20.258 19.331 -0.106 1.00 59.94 69 ARG A C 1
ATOM 470 O O . ARG A 1 69 ? 19.916 18.834 -1.173 1.00 59.94 69 ARG A O 1
ATOM 477 N N . VAL A 1 70 ? 19.592 19.110 1.031 1.00 58.56 70 VAL A N 1
ATOM 478 C CA . VAL A 1 70 ? 18.380 18.267 1.095 1.00 58.56 70 VAL A CA 1
ATOM 479 C C . VAL A 1 70 ? 17.201 18.935 0.381 1.00 58.56 70 VAL A C 1
ATOM 481 O O . VAL A 1 70 ? 16.484 18.263 -0.358 1.00 58.56 70 VAL A O 1
ATOM 484 N N . HIS A 1 71 ? 17.027 20.254 0.528 1.00 55.72 71 HIS A N 1
ATOM 485 C CA . HIS A 1 71 ? 15.995 20.985 -0.215 1.00 55.72 71 HIS A CA 1
ATOM 486 C C . HIS A 1 71 ? 16.249 20.975 -1.726 1.00 55.72 71 HIS A C 1
ATOM 488 O O . HIS A 1 71 ? 15.314 20.703 -2.470 1.00 55.72 71 HIS A O 1
ATOM 494 N N . ALA A 1 72 ? 17.495 21.183 -2.170 1.00 58.31 72 ALA A N 1
ATOM 495 C CA . ALA A 1 72 ? 17.847 21.182 -3.592 1.00 58.31 72 ALA A CA 1
ATOM 496 C C . ALA A 1 72 ? 17.641 19.813 -4.268 1.00 58.31 72 ALA A C 1
ATOM 498 O O . ALA A 1 72 ? 17.164 19.749 -5.397 1.00 58.31 72 ALA A O 1
ATOM 499 N N . LEU A 1 73 ? 17.942 18.708 -3.574 1.00 57.38 73 LEU A N 1
ATOM 500 C CA . LEU A 1 73 ? 17.669 17.359 -4.088 1.00 57.38 73 LEU A CA 1
ATOM 501 C C . LEU A 1 73 ? 16.164 17.055 -4.144 1.00 57.38 73 LEU A C 1
ATOM 503 O O . LEU A 1 73 ? 15.713 16.343 -5.037 1.00 57.38 73 LEU A O 1
ATOM 507 N N . ARG A 1 74 ? 15.372 17.624 -3.227 1.00 53.59 74 ARG A N 1
ATOM 508 C CA . ARG A 1 74 ? 13.915 17.449 -3.209 1.00 53.59 74 ARG A CA 1
ATOM 509 C C . ARG A 1 74 ? 13.213 18.251 -4.308 1.00 53.59 74 ARG A C 1
ATOM 511 O O . ARG A 1 74 ? 12.241 17.755 -4.861 1.00 53.59 74 ARG A O 1
ATOM 518 N N . THR A 1 75 ? 13.701 19.444 -4.656 1.00 52.69 75 THR A N 1
ATOM 519 C CA . THR A 1 75 ? 13.177 20.215 -5.799 1.00 52.69 75 THR A CA 1
ATOM 520 C C . THR A 1 75 ? 13.667 19.694 -7.148 1.00 52.69 75 THR A C 1
ATOM 522 O O . THR A 1 75 ? 12.906 19.740 -8.108 1.00 52.69 75 THR A O 1
ATOM 525 N N . ALA A 1 76 ? 14.880 19.138 -7.238 1.00 52.66 76 ALA A N 1
ATOM 526 C CA . ALA A 1 76 ? 15.367 18.512 -8.473 1.00 52.66 76 ALA A CA 1
ATOM 527 C C . ALA A 1 76 ? 14.639 17.195 -8.818 1.00 52.66 76 ALA A C 1
ATOM 529 O O . ALA A 1 76 ? 14.609 16.793 -9.975 1.00 52.66 76 ALA A O 1
ATOM 530 N N . SER A 1 77 ? 14.011 16.547 -7.830 1.00 47.28 77 SER A N 1
ATOM 531 C CA . SER A 1 77 ? 13.213 15.324 -8.004 1.00 47.28 77 SER A CA 1
ATOM 532 C C . SER A 1 77 ? 11.721 15.598 -8.260 1.00 47.28 77 SER A C 1
ATOM 534 O O . SER A 1 77 ? 10.892 14.715 -8.055 1.00 47.28 77 SER A O 1
ATOM 536 N N . ALA A 1 78 ? 11.366 16.813 -8.684 1.00 47.06 78 ALA A N 1
ATOM 537 C CA . ALA A 1 78 ? 10.019 17.173 -9.126 1.00 47.06 78 ALA A CA 1
ATOM 538 C C . ALA A 1 78 ? 9.882 17.099 -10.657 1.00 47.06 78 ALA A C 1
ATOM 540 O O . ALA A 1 78 ? 9.123 17.862 -11.253 1.00 47.06 78 ALA A O 1
ATOM 541 N N . ALA A 1 79 ? 10.623 16.197 -11.311 1.00 48.28 79 ALA A N 1
ATOM 542 C CA . ALA A 1 79 ? 10.234 15.782 -12.651 1.00 48.28 79 ALA A CA 1
ATOM 543 C C . ALA A 1 79 ? 8.802 15.226 -12.549 1.00 48.28 79 ALA A C 1
ATOM 545 O O . ALA A 1 79 ? 8.542 14.452 -11.620 1.00 48.28 79 ALA A O 1
ATOM 546 N N . PRO A 1 80 ? 7.868 15.641 -13.424 1.00 53.88 80 PRO A N 1
ATOM 547 C CA . PRO A 1 80 ? 6.527 15.083 -13.433 1.00 53.88 80 PRO A CA 1
ATOM 548 C C . PRO A 1 80 ? 6.691 13.579 -13.589 1.00 53.88 80 PRO A C 1
ATOM 550 O O . PRO A 1 80 ? 7.181 13.111 -14.617 1.00 53.88 80 PRO A O 1
ATOM 553 N N . VAL A 1 81 ? 6.373 12.834 -12.527 1.00 53.16 81 VAL A N 1
ATOM 554 C CA . VAL A 1 81 ? 6.318 11.380 -12.609 1.00 53.16 81 VAL A CA 1
ATOM 555 C C . VAL A 1 81 ? 5.363 11.125 -13.772 1.00 53.16 81 VAL A C 1
ATOM 557 O O . VAL A 1 81 ? 4.245 11.654 -13.724 1.00 53.16 81 VAL A O 1
ATOM 560 N N . PRO A 1 82 ? 5.806 10.453 -14.854 1.00 54.09 82 PRO A N 1
ATOM 561 C CA . PRO A 1 82 ? 4.927 10.177 -15.980 1.00 54.09 82 PRO A CA 1
ATOM 562 C C . PRO A 1 82 ? 3.662 9.539 -15.414 1.00 54.09 82 PRO A C 1
ATOM 564 O O . PRO A 1 82 ? 3.725 8.895 -14.369 1.00 54.09 82 PRO A O 1
ATOM 567 N N . ALA A 1 83 ? 2.512 9.773 -16.034 1.00 56.28 83 ALA A N 1
ATOM 568 C CA . ALA A 1 83 ? 1.234 9.250 -15.571 1.00 56.28 83 ALA A CA 1
ATOM 569 C C . ALA A 1 83 ? 1.201 7.706 -15.660 1.00 56.28 83 ALA A C 1
ATOM 571 O O . ALA A 1 83 ? 0.480 7.139 -16.471 1.00 56.28 83 ALA A O 1
ATOM 572 N N . VAL A 1 84 ? 1.979 7.010 -14.819 1.00 57.91 84 VAL A N 1
ATOM 573 C CA . VAL A 1 84 ? 2.032 5.545 -14.670 1.00 57.91 84 VAL A CA 1
ATOM 574 C C . VAL A 1 84 ? 0.654 5.009 -14.248 1.00 57.91 84 VAL A C 1
ATOM 576 O O . VAL A 1 84 ? 0.375 3.827 -14.363 1.00 57.91 84 VAL A O 1
ATOM 579 N N . THR A 1 85 ? -0.258 5.891 -13.838 1.00 59.47 85 THR A N 1
ATOM 580 C CA . THR A 1 85 ? -1.673 5.616 -13.576 1.00 59.47 85 THR A CA 1
ATOM 581 C C . THR A 1 85 ? -2.530 5.406 -14.832 1.00 59.47 85 THR A C 1
ATOM 583 O O . THR A 1 85 ? -3.738 5.251 -14.697 1.00 59.47 85 THR A O 1
ATOM 586 N N . ALA A 1 86 ? -1.969 5.448 -16.047 1.00 68.62 86 ALA A N 1
ATOM 587 C CA . ALA A 1 86 ? -2.756 5.272 -17.271 1.00 68.62 86 ALA A CA 1
ATOM 588 C C . ALA A 1 86 ? -3.076 3.805 -17.601 1.00 68.62 86 ALA A C 1
ATOM 590 O O . ALA A 1 86 ? -4.003 3.569 -18.371 1.00 68.62 86 ALA A O 1
ATOM 591 N N . ASP A 1 87 ? -2.342 2.838 -17.044 1.00 91.75 87 ASP A N 1
ATOM 592 C CA . ASP A 1 87 ? -2.586 1.421 -17.319 1.00 91.75 87 ASP A CA 1
ATOM 593 C C . ASP A 1 87 ? -3.682 0.855 -16.386 1.00 91.75 87 ASP A C 1
ATOM 595 O O . ASP A 1 87 ? -3.461 0.713 -15.170 1.00 91.75 87 ASP A O 1
ATOM 599 N N . PRO A 1 88 ? -4.882 0.541 -16.916 1.00 93.38 88 PRO A N 1
ATOM 600 C CA . PRO A 1 88 ? -5.967 -0.012 -16.117 1.00 93.38 88 PRO A CA 1
ATOM 601 C C . PRO A 1 88 ? -5.658 -1.423 -15.598 1.00 93.38 88 PRO A C 1
ATOM 603 O O . PRO A 1 88 ? -6.149 -1.774 -14.523 1.00 93.38 88 PRO A O 1
ATOM 606 N N . GLU A 1 89 ? -4.842 -2.213 -16.303 1.00 94.81 89 GLU A N 1
ATOM 607 C CA . GLU A 1 89 ? -4.504 -3.581 -15.899 1.00 94.81 89 GLU A CA 1
ATOM 608 C C . GLU A 1 89 ? -3.573 -3.569 -14.688 1.00 94.81 89 GLU A C 1
ATOM 610 O O . GLU A 1 89 ? -3.870 -4.200 -13.671 1.00 94.81 89 GLU A O 1
ATOM 615 N N . LEU A 1 90 ? -2.513 -2.754 -14.735 1.00 94.88 90 LEU A N 1
ATOM 616 C CA . LEU A 1 90 ? -1.635 -2.531 -13.585 1.00 94.88 90 LEU A CA 1
ATOM 617 C C . LEU A 1 90 ? -2.416 -2.012 -12.369 1.00 94.88 90 LEU A C 1
ATOM 619 O O . LEU A 1 90 ? -2.196 -2.451 -11.239 1.00 94.88 90 LEU A O 1
ATOM 623 N N . THR A 1 91 ? -3.348 -1.085 -12.594 1.00 95.44 91 THR A N 1
ATOM 624 C CA . THR A 1 91 ? -4.190 -0.529 -11.527 1.00 95.44 91 THR A CA 1
ATOM 625 C C . THR A 1 91 ? -5.060 -1.616 -10.886 1.00 95.44 91 THR A C 1
ATOM 627 O O . THR A 1 91 ? -5.156 -1.687 -9.659 1.00 95.44 91 THR A O 1
ATOM 630 N N . ALA A 1 92 ? -5.667 -2.491 -11.693 1.00 96.50 92 ALA A N 1
ATOM 631 C CA . ALA A 1 92 ? -6.448 -3.623 -11.203 1.00 96.50 92 ALA A CA 1
ATOM 632 C C . ALA A 1 92 ? -5.581 -4.629 -10.426 1.00 96.50 92 ALA A C 1
ATOM 634 O O . ALA A 1 92 ? -5.978 -5.055 -9.340 1.00 96.50 92 ALA A O 1
ATOM 635 N N . ALA A 1 93 ? -4.378 -4.941 -10.919 1.00 96.94 93 ALA A N 1
ATOM 636 C CA . ALA A 1 93 ? -3.428 -5.823 -10.240 1.00 96.94 93 ALA A CA 1
ATOM 637 C C . ALA A 1 93 ? -2.994 -5.261 -8.874 1.00 96.94 93 ALA A C 1
ATOM 639 O O . ALA A 1 93 ? -2.981 -5.980 -7.874 1.00 96.94 93 ALA A O 1
ATOM 640 N N . LEU A 1 94 ? -2.711 -3.956 -8.793 1.00 97.44 94 LEU A N 1
ATOM 641 C CA . LEU A 1 94 ? -2.380 -3.276 -7.536 1.00 97.44 94 LEU A CA 1
ATOM 642 C C . LEU A 1 94 ? -3.538 -3.307 -6.531 1.00 97.44 94 LEU A C 1
ATOM 644 O O . LEU A 1 94 ? -3.301 -3.551 -5.347 1.00 97.44 94 LEU A O 1
ATOM 648 N N . ARG A 1 95 ? -4.782 -3.092 -6.984 1.00 97.56 95 ARG A N 1
ATOM 649 C CA . ARG A 1 95 ? -5.979 -3.204 -6.130 1.00 97.56 95 ARG A CA 1
ATOM 650 C C . ARG A 1 95 ? -6.173 -4.623 -5.608 1.00 97.56 95 ARG A C 1
ATOM 652 O O . ARG A 1 95 ? -6.403 -4.798 -4.413 1.00 97.56 95 ARG A O 1
ATOM 659 N N . ALA A 1 96 ? -6.040 -5.622 -6.479 1.00 97.69 96 ALA A N 1
ATOM 660 C CA . ALA A 1 96 ? -6.144 -7.028 -6.101 1.00 97.69 96 ALA A CA 1
ATOM 661 C C . ALA A 1 96 ? -5.084 -7.397 -5.052 1.00 97.69 96 ALA A C 1
ATOM 663 O O . ALA A 1 96 ? -5.429 -7.873 -3.972 1.00 97.69 96 ALA A O 1
ATOM 664 N N . ALA A 1 97 ? -3.815 -7.056 -5.300 1.00 98.06 97 ALA A N 1
ATOM 665 C CA . ALA A 1 97 ? -2.726 -7.305 -4.357 1.00 98.06 97 ALA A CA 1
ATOM 666 C C . ALA A 1 97 ? -2.925 -6.577 -3.015 1.00 98.06 97 ALA A C 1
ATOM 668 O O . ALA A 1 97 ? -2.625 -7.124 -1.952 1.00 98.06 97 ALA A O 1
ATOM 669 N N . LEU A 1 98 ? -3.446 -5.345 -3.031 1.00 98.06 98 LEU A N 1
ATOM 670 C CA . LEU A 1 98 ? -3.787 -4.616 -1.809 1.00 98.06 98 LEU A CA 1
ATOM 671 C C . LEU A 1 98 ? -4.884 -5.339 -1.013 1.00 98.06 98 LEU A C 1
ATOM 673 O O . LEU A 1 98 ? -4.742 -5.509 0.200 1.00 98.06 98 LEU A O 1
ATOM 677 N N . ALA A 1 99 ? -5.951 -5.781 -1.682 1.00 97.12 99 ALA A N 1
ATOM 678 C CA . ALA A 1 99 ? -7.051 -6.507 -1.056 1.00 97.12 99 ALA A CA 1
ATOM 679 C C . ALA A 1 99 ? -6.586 -7.847 -0.466 1.00 97.12 99 ALA A C 1
ATOM 681 O O . ALA A 1 99 ? -6.899 -8.139 0.687 1.00 97.12 99 ALA A O 1
ATOM 682 N N . GLU A 1 100 ? -5.781 -8.619 -1.198 1.00 97.69 100 GLU A N 1
ATOM 683 C CA . GLU A 1 100 ? -5.206 -9.887 -0.730 1.00 97.69 100 GLU A CA 1
ATOM 684 C C . GLU A 1 100 ? -4.305 -9.706 0.495 1.00 97.69 100 GLU A C 1
ATOM 686 O O . GLU A 1 100 ? -4.381 -10.486 1.444 1.00 97.69 100 GLU A O 1
ATOM 691 N N . LEU A 1 101 ? -3.476 -8.656 0.513 1.00 98.00 101 LEU A N 1
ATOM 692 C CA . LEU A 1 101 ? -2.603 -8.360 1.649 1.00 98.00 101 LEU A CA 1
ATOM 693 C C . LEU A 1 101 ? -3.380 -7.924 2.889 1.00 98.00 101 LEU A C 1
ATOM 695 O O . LEU A 1 101 ? -2.955 -8.225 4.005 1.00 98.00 101 LEU A O 1
ATOM 699 N N . LEU A 1 102 ? -4.477 -7.187 2.710 1.00 96.88 102 LEU A N 1
ATOM 700 C CA . LEU A 1 102 ? -5.301 -6.727 3.820 1.00 96.88 102 LEU A CA 1
ATOM 701 C C . LEU A 1 102 ? -6.235 -7.828 4.322 1.00 96.88 102 LEU A C 1
ATOM 703 O O . LEU A 1 102 ? -6.394 -7.945 5.531 1.00 96.88 102 LEU A O 1
ATOM 707 N N . ALA A 1 103 ? -6.815 -8.655 3.449 1.00 96.50 103 ALA A N 1
ATOM 708 C CA . ALA A 1 103 ? -7.822 -9.665 3.786 1.00 96.50 103 ALA A CA 1
ATOM 709 C C . ALA A 1 103 ? -7.517 -10.496 5.055 1.00 96.50 103 ALA A C 1
ATOM 711 O O . ALA A 1 103 ? -8.382 -10.522 5.936 1.00 96.50 103 ALA A O 1
ATOM 712 N N . PRO A 1 104 ? -6.321 -11.092 5.241 1.00 97.38 104 PRO A N 1
ATOM 713 C CA . PRO A 1 104 ? -6.029 -11.934 6.404 1.00 97.38 104 PRO A CA 1
ATOM 714 C C . PRO A 1 104 ? -5.681 -11.153 7.682 1.00 97.38 104 PRO A C 1
ATOM 716 O O . PRO A 1 104 ? -5.485 -11.758 8.734 1.00 97.38 104 PRO A O 1
ATOM 719 N N . LEU A 1 105 ? -5.540 -9.828 7.614 1.00 96.19 105 LEU A N 1
ATOM 720 C CA . LEU A 1 105 ? -5.113 -9.016 8.752 1.00 96.19 105 LEU A CA 1
ATOM 721 C C . LEU A 1 105 ? -6.274 -8.707 9.705 1.00 96.19 105 LEU A C 1
ATOM 723 O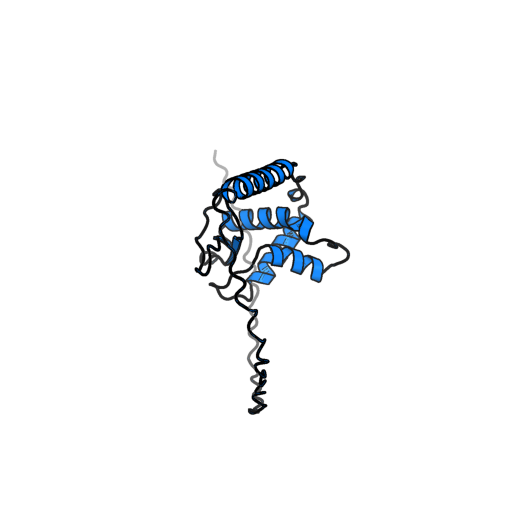 O . LEU A 1 105 ? -7.424 -8.598 9.283 1.00 96.19 105 LEU A O 1
ATOM 727 N N . ALA A 1 106 ? -5.963 -8.512 10.988 1.00 95.19 106 ALA A N 1
ATOM 728 C CA . ALA A 1 106 ? -6.913 -7.949 11.947 1.00 95.19 106 ALA A CA 1
ATOM 729 C C . ALA A 1 106 ? -7.313 -6.512 11.552 1.00 95.19 106 ALA A C 1
ATOM 731 O O . ALA A 1 106 ? -6.586 -5.838 10.820 1.00 95.19 106 ALA A O 1
ATOM 732 N N . ASP A 1 107 ? -8.446 -6.024 12.055 1.00 91.44 107 ASP A N 1
ATOM 733 C CA . ASP A 1 107 ? -8.998 -4.716 11.662 1.00 91.44 107 ASP A CA 1
ATOM 734 C C . ASP A 1 107 ? -8.108 -3.526 12.064 1.00 91.44 107 ASP A C 1
ATOM 736 O O . ASP A 1 107 ? -8.121 -2.473 11.423 1.00 91.44 107 ASP A O 1
ATOM 740 N N . ASP A 1 108 ? -7.297 -3.687 13.110 1.00 90.94 108 ASP A N 1
ATOM 741 C CA . ASP A 1 108 ? -6.347 -2.681 13.585 1.00 90.94 108 ASP A CA 1
ATOM 742 C C . ASP A 1 108 ? -4.936 -2.839 12.998 1.00 90.94 108 ASP A C 1
ATOM 744 O O . ASP A 1 108 ? -4.093 -1.949 13.162 1.00 90.94 108 ASP A O 1
ATOM 748 N N . ALA A 1 109 ? -4.671 -3.939 12.292 1.00 94.44 109 ALA A N 1
ATOM 749 C CA . ALA A 1 109 ? -3.377 -4.197 11.688 1.00 94.44 109 ALA A CA 1
ATOM 750 C C . ALA A 1 109 ? -3.157 -3.318 10.450 1.00 94.44 109 ALA A C 1
ATOM 752 O O . ALA A 1 109 ? -4.070 -3.004 9.684 1.00 94.44 109 ALA A O 1
ATOM 753 N N . THR A 1 110 ? -1.902 -2.909 10.256 1.00 95.94 110 THR A N 1
ATOM 754 C CA . THR A 1 110 ? -1.522 -1.978 9.192 1.00 95.94 110 THR A CA 1
ATOM 755 C C . THR A 1 110 ? -0.368 -2.518 8.351 1.00 95.94 110 THR A C 1
ATOM 757 O O . THR A 1 110 ? 0.491 -3.256 8.842 1.00 95.94 110 THR A O 1
ATOM 760 N N . ILE A 1 111 ? -0.304 -2.111 7.084 1.00 97.06 111 ILE A N 1
ATOM 761 C CA . ILE A 1 111 ? 0.800 -2.424 6.166 1.00 97.06 111 ILE A CA 1
ATOM 762 C C . ILE A 1 111 ? 1.456 -1.154 5.622 1.00 97.06 111 ILE A C 1
ATOM 764 O O . ILE A 1 111 ? 0.855 -0.082 5.598 1.00 97.06 111 ILE A O 1
ATOM 768 N N . CYS A 1 112 ? 2.709 -1.268 5.178 1.00 96.19 112 CYS A N 1
ATOM 769 C CA . CYS A 1 112 ? 3.360 -0.222 4.384 1.00 96.19 112 CYS A CA 1
ATOM 770 C C . CYS A 1 112 ? 2.891 -0.302 2.920 1.00 96.19 112 CYS A C 1
ATOM 772 O O . CYS A 1 112 ? 2.783 -1.419 2.410 1.00 96.19 112 CYS A O 1
ATOM 774 N N . PRO A 1 113 ? 2.754 0.826 2.195 1.00 96.38 113 PRO A N 1
ATOM 775 C CA . PRO A 1 113 ? 2.425 0.818 0.765 1.00 96.38 113 PRO A CA 1
ATOM 776 C C . PRO A 1 113 ? 3.418 0.020 -0.068 1.00 96.38 113 PRO A C 1
ATOM 778 O O . PRO A 1 113 ? 3.020 -0.732 -0.942 1.00 96.38 113 PRO A O 1
ATOM 781 N N . SER A 1 114 ? 4.713 0.108 0.257 1.00 97.00 114 SER A N 1
ATOM 782 C CA . SER A 1 114 ? 5.773 -0.623 -0.446 1.00 97.00 114 SER A CA 1
ATOM 783 C C . SER A 1 114 ? 5.618 -2.144 -0.394 1.00 97.00 114 SER A C 1
ATOM 785 O O . SER A 1 114 ? 6.261 -2.838 -1.176 1.00 97.00 114 SER A O 1
ATOM 787 N N . ARG A 1 115 ? 4.779 -2.682 0.501 1.00 97.94 115 ARG A N 1
ATOM 788 C CA . ARG A 1 115 ? 4.497 -4.117 0.568 1.00 97.94 115 ARG A CA 1
ATOM 789 C C . ARG A 1 115 ? 3.642 -4.600 -0.608 1.00 97.94 115 ARG A C 1
ATOM 791 O O . ARG A 1 115 ? 3.820 -5.740 -1.012 1.00 97.94 115 ARG A O 1
ATOM 798 N N . VAL A 1 116 ? 2.794 -3.739 -1.173 1.00 98.19 116 VAL A N 1
ATOM 799 C CA . VAL A 1 116 ? 1.915 -4.057 -2.312 1.00 98.19 116 VAL A CA 1
ATOM 800 C C . VAL A 1 116 ? 2.712 -4.352 -3.592 1.00 98.19 116 VAL A C 1
ATOM 802 O O . VAL A 1 116 ? 2.637 -5.481 -4.072 1.00 98.19 116 VAL A O 1
ATOM 805 N N . PRO A 1 117 ? 3.560 -3.442 -4.117 1.00 97.81 117 PRO A N 1
ATOM 806 C CA . PRO A 1 117 ? 4.316 -3.720 -5.336 1.00 97.81 117 PRO A CA 1
ATOM 807 C C . PRO A 1 117 ? 5.380 -4.804 -5.129 1.00 97.81 117 PRO A C 1
ATOM 809 O O . PRO A 1 117 ? 5.741 -5.495 -6.072 1.00 97.81 117 PRO A O 1
ATOM 812 N N . ARG A 1 118 ? 5.862 -5.005 -3.893 1.00 98.19 118 ARG A N 1
ATOM 813 C CA . ARG A 1 118 ? 6.735 -6.141 -3.561 1.00 98.19 118 ARG A CA 1
ATOM 814 C C . ARG A 1 118 ? 6.012 -7.480 -3.650 1.00 98.19 118 ARG A C 1
ATOM 816 O O . ARG A 1 118 ? 6.643 -8.454 -4.034 1.00 98.19 118 ARG A O 1
ATOM 823 N N . ALA A 1 119 ? 4.735 -7.537 -3.271 1.00 98.19 119 ALA A N 1
ATOM 824 C CA . ALA A 1 119 ? 3.933 -8.747 -3.417 1.00 98.19 119 ALA A CA 1
ATOM 825 C C . ALA A 1 119 ? 3.690 -9.062 -4.900 1.00 98.19 119 ALA A C 1
ATOM 827 O O . ALA A 1 119 ? 3.889 -10.202 -5.301 1.00 98.19 119 ALA A O 1
ATOM 828 N N . LEU A 1 120 ? 3.380 -8.048 -5.718 1.00 97.44 120 LEU A N 1
ATOM 829 C CA . LEU A 1 120 ? 3.259 -8.213 -7.172 1.00 97.44 120 LEU A CA 1
ATOM 830 C C . LEU A 1 120 ? 4.563 -8.688 -7.820 1.00 97.44 120 LEU A C 1
ATOM 832 O O . LEU A 1 120 ? 4.555 -9.686 -8.527 1.00 97.44 120 LEU A O 1
ATOM 836 N N . ALA A 1 121 ? 5.692 -8.040 -7.524 1.00 97.38 121 ALA A N 1
ATOM 837 C CA . ALA A 1 121 ? 6.995 -8.455 -8.049 1.00 97.38 121 ALA A CA 1
ATOM 838 C C . ALA A 1 121 ? 7.436 -9.844 -7.556 1.00 97.38 121 ALA A C 1
ATOM 840 O O . ALA A 1 121 ? 8.209 -10.521 -8.224 1.00 97.38 121 ALA A O 1
ATOM 841 N N . ALA A 1 122 ? 6.963 -10.282 -6.385 1.00 97.69 122 ALA A N 1
ATOM 842 C CA . ALA A 1 122 ? 7.202 -11.639 -5.902 1.00 97.69 122 ALA A CA 1
ATOM 843 C C . ALA A 1 122 ? 6.323 -12.684 -6.610 1.00 97.69 122 ALA A C 1
ATOM 845 O O . ALA A 1 122 ? 6.740 -13.835 -6.718 1.00 97.69 122 ALA A O 1
ATOM 846 N N . ALA A 1 123 ? 5.127 -12.299 -7.064 1.00 97.62 123 ALA A N 1
ATOM 847 C CA . ALA A 1 123 ? 4.232 -13.161 -7.829 1.00 97.62 123 ALA A CA 1
ATOM 848 C C . ALA A 1 123 ? 4.669 -13.282 -9.298 1.00 97.62 123 ALA A C 1
ATOM 850 O O . ALA A 1 123 ? 4.632 -14.377 -9.850 1.00 97.62 123 ALA A O 1
ATOM 851 N N . ASP A 1 124 ? 5.122 -12.178 -9.899 1.00 97.12 124 ASP A N 1
ATOM 852 C CA . ASP A 1 124 ? 5.604 -12.118 -11.278 1.00 97.12 124 ASP A CA 1
ATOM 853 C C . ASP A 1 124 ? 6.820 -11.181 -11.391 1.00 97.12 124 ASP A C 1
ATOM 855 O O . ASP A 1 124 ? 6.712 -9.966 -11.587 1.00 97.12 124 ASP A O 1
ATOM 859 N N . ALA A 1 125 ? 8.008 -11.764 -11.223 1.00 97.06 125 ALA A N 1
ATOM 860 C CA . ALA A 1 125 ? 9.269 -11.030 -11.291 1.00 97.06 125 ALA A CA 1
ATOM 861 C C . ALA A 1 125 ? 9.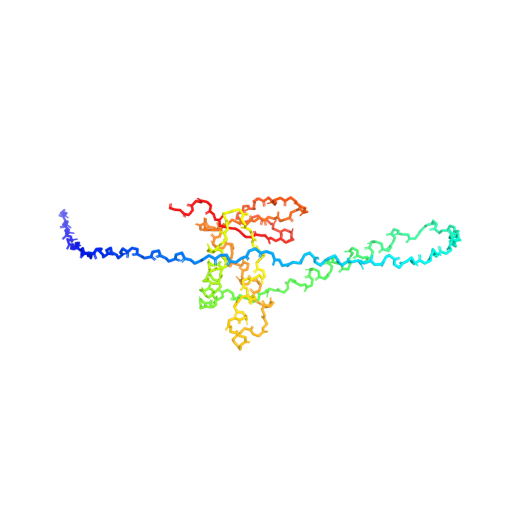665 -10.646 -12.727 1.00 97.06 125 ALA A C 1
ATOM 863 O O . ALA A 1 125 ? 10.500 -9.757 -12.903 1.00 97.06 125 ALA A O 1
ATOM 864 N N . GLU A 1 126 ? 9.101 -11.311 -13.741 1.00 97.00 126 GLU A N 1
ATOM 865 C CA . GLU A 1 126 ? 9.379 -11.025 -15.150 1.00 97.00 126 GLU A CA 1
ATOM 866 C C . GLU A 1 126 ? 8.599 -9.788 -15.607 1.00 97.00 126 GLU A C 1
ATOM 868 O O . GLU A 1 126 ? 9.180 -8.889 -16.216 1.00 97.00 126 GLU A O 1
ATOM 873 N N . ALA A 1 127 ? 7.319 -9.689 -15.230 1.00 94.25 127 ALA A N 1
ATOM 874 C CA . ALA A 1 127 ? 6.495 -8.516 -15.507 1.00 94.25 127 ALA A CA 1
ATOM 875 C C . ALA A 1 127 ? 6.906 -7.289 -14.675 1.00 94.25 127 ALA A C 1
ATOM 877 O O . ALA A 1 127 ? 6.861 -6.157 -15.164 1.00 94.25 127 ALA A O 1
ATOM 878 N N . TYR A 1 128 ? 7.328 -7.495 -13.420 1.00 95.06 128 TYR A N 1
ATOM 879 C CA . TYR A 1 128 ? 7.640 -6.414 -12.479 1.00 95.06 128 TYR A CA 1
ATOM 880 C C . TYR A 1 128 ? 9.057 -6.530 -11.890 1.00 95.06 128 TYR A C 1
ATOM 882 O O . TYR A 1 128 ? 9.217 -6.702 -10.676 1.00 95.06 128 TYR A O 1
ATOM 890 N N . PRO A 1 129 ? 10.114 -6.378 -12.708 1.00 94.31 129 PRO A N 1
ATOM 891 C CA . PRO A 1 129 ? 11.495 -6.566 -12.259 1.00 94.31 129 PRO A CA 1
ATOM 892 C C . PRO A 1 129 ? 11.948 -5.514 -11.233 1.00 94.31 129 PRO A C 1
ATOM 894 O O . PRO A 1 129 ? 12.818 -5.785 -10.403 1.00 94.31 129 PRO A O 1
ATOM 897 N N . ASP A 1 130 ? 11.352 -4.317 -11.255 1.00 95.69 130 ASP A N 1
ATOM 898 C CA . ASP A 1 130 ? 11.630 -3.246 -10.298 1.00 95.69 130 ASP A CA 1
ATOM 899 C C . ASP A 1 130 ? 10.344 -2.761 -9.618 1.00 95.69 130 ASP A C 1
ATOM 901 O O . ASP A 1 130 ? 9.576 -1.959 -10.141 1.00 95.69 130 ASP A O 1
ATOM 905 N N . TRP A 1 131 ? 10.108 -3.214 -8.390 1.00 96.06 131 TRP A N 1
ATOM 906 C CA . TRP A 1 131 ? 8.941 -2.794 -7.611 1.00 96.06 131 TRP A CA 1
ATOM 907 C C . TRP A 1 131 ? 8.995 -1.312 -7.196 1.00 96.06 131 TRP A C 1
ATOM 909 O O . TRP A 1 131 ? 7.971 -0.749 -6.802 1.00 96.06 131 TRP A O 1
ATOM 919 N N . THR A 1 132 ? 10.166 -0.662 -7.230 1.00 95.31 132 THR A N 1
ATOM 920 C CA . THR A 1 132 ? 10.300 0.725 -6.761 1.00 95.31 132 THR A CA 1
ATOM 921 C C . THR A 1 132 ? 9.624 1.715 -7.703 1.00 95.31 132 THR A C 1
ATOM 923 O O . THR A 1 132 ? 9.012 2.678 -7.231 1.00 95.31 132 THR A O 1
ATOM 926 N N . VAL A 1 133 ? 9.628 1.434 -9.011 1.00 94.25 133 VAL A N 1
ATOM 927 C CA . VAL A 1 133 ? 8.935 2.263 -10.010 1.00 94.25 133 VAL A CA 1
ATOM 928 C C . VAL A 1 133 ? 7.411 2.195 -9.880 1.00 94.25 133 VAL A C 1
ATOM 930 O O . VAL A 1 133 ? 6.716 3.103 -10.327 1.00 94.25 133 VAL A O 1
ATOM 933 N N . LEU A 1 134 ? 6.885 1.172 -9.197 1.00 94.81 134 LEU A N 1
ATOM 934 C CA . LEU A 1 134 ? 5.452 0.991 -8.954 1.00 94.81 134 LEU A CA 1
ATOM 935 C C . LEU A 1 134 ? 4.943 1.756 -7.722 1.00 94.81 134 LEU A C 1
ATOM 937 O O . LEU A 1 134 ? 3.732 1.851 -7.514 1.00 94.81 134 LEU A O 1
ATOM 941 N N . ILE A 1 135 ? 5.830 2.317 -6.889 1.00 93.94 135 ILE A N 1
ATOM 942 C CA . ILE A 1 135 ? 5.439 3.028 -5.659 1.00 93.94 135 ILE A CA 1
ATOM 943 C C . ILE A 1 135 ? 4.497 4.215 -5.943 1.00 93.94 135 ILE A C 1
ATOM 945 O O . ILE A 1 135 ? 3.492 4.330 -5.238 1.00 93.94 135 ILE A O 1
ATOM 949 N N . PRO A 1 136 ? 4.746 5.093 -6.939 1.00 92.69 136 PRO A N 1
ATOM 950 C CA . PRO A 1 136 ? 3.835 6.199 -7.236 1.00 92.69 136 PRO A CA 1
ATOM 951 C C . PRO A 1 136 ? 2.431 5.727 -7.640 1.00 92.69 136 PRO A C 1
ATOM 953 O O . PRO A 1 136 ? 1.449 6.256 -7.123 1.00 92.69 136 PRO A O 1
ATOM 956 N N . ALA A 1 137 ? 2.333 4.697 -8.490 1.00 93.44 137 ALA A N 1
ATOM 957 C CA . ALA A 1 137 ? 1.055 4.110 -8.903 1.00 93.44 137 ALA A CA 1
ATOM 958 C C . ALA A 1 137 ? 0.329 3.438 -7.727 1.00 93.44 137 ALA A C 1
ATOM 960 O O . ALA A 1 137 ? -0.866 3.642 -7.532 1.00 93.44 137 ALA A O 1
ATOM 961 N N . THR A 1 138 ? 1.071 2.722 -6.876 1.00 95.69 138 THR A N 1
ATOM 962 C CA . THR A 1 138 ? 0.540 2.142 -5.634 1.00 95.69 138 THR A CA 1
ATOM 963 C C . THR A 1 138 ? -0.058 3.224 -4.737 1.00 95.69 138 THR A C 1
ATOM 965 O O . THR A 1 138 ? -1.161 3.061 -4.227 1.00 95.69 138 THR A O 1
ATOM 968 N N . ASN A 1 139 ? 0.647 4.343 -4.547 1.00 93.81 139 ASN A N 1
ATOM 969 C CA . ASN A 1 139 ? 0.147 5.444 -3.726 1.00 93.81 139 ASN A CA 1
ATOM 970 C C . ASN A 1 139 ? -1.139 6.042 -4.311 1.00 93.81 139 ASN A C 1
ATOM 972 O O . ASN A 1 139 ? -2.050 6.333 -3.544 1.00 93.81 139 ASN A O 1
ATOM 976 N N . ALA A 1 140 ? -1.233 6.198 -5.635 1.00 93.12 140 ALA A N 1
ATOM 977 C CA . ALA A 1 140 ? -2.455 6.668 -6.288 1.00 93.12 140 ALA A CA 1
ATOM 978 C C . ALA A 1 140 ? -3.640 5.723 -6.018 1.00 93.12 140 ALA A C 1
ATOM 980 O O . ALA A 1 140 ? -4.669 6.174 -5.523 1.00 93.12 140 ALA A O 1
ATOM 981 N N . VAL A 1 141 ? -3.450 4.412 -6.214 1.00 95.44 141 VAL A N 1
ATOM 982 C CA . VAL A 1 141 ? -4.471 3.390 -5.918 1.00 95.44 141 VAL A CA 1
ATOM 983 C C . VAL A 1 141 ? -4.916 3.445 -4.458 1.00 95.44 141 VAL A C 1
ATOM 985 O O . VAL A 1 141 ? -6.107 3.423 -4.174 1.00 95.44 141 VAL A O 1
ATOM 988 N N . VAL A 1 142 ? -3.977 3.561 -3.518 1.00 95.94 142 VAL A N 1
ATOM 989 C CA . VAL A 1 142 ? -4.291 3.641 -2.084 1.00 95.94 142 VAL A CA 1
ATOM 990 C C . VAL A 1 142 ? -5.158 4.859 -1.758 1.00 95.94 142 VAL A C 1
ATOM 992 O O . VAL A 1 142 ? -6.057 4.754 -0.925 1.00 95.94 142 VAL A O 1
ATOM 995 N N . TRP A 1 143 ? -4.917 6.005 -2.401 1.00 94.88 143 TRP A N 1
ATOM 996 C CA . TRP A 1 143 ? -5.747 7.197 -2.215 1.00 94.88 143 TRP A CA 1
ATOM 997 C C . TRP A 1 143 ? -7.129 7.068 -2.846 1.00 94.88 143 TRP A C 1
ATOM 999 O O . TRP A 1 143 ? -8.096 7.530 -2.241 1.00 94.88 143 TRP A O 1
ATOM 1009 N N . ASP A 1 144 ? -7.236 6.424 -4.007 1.00 94.31 144 ASP A N 1
ATOM 1010 C CA . ASP A 1 144 ? -8.526 6.138 -4.638 1.00 94.31 144 ASP A CA 1
ATOM 1011 C C . ASP A 1 144 ? -9.373 5.214 -3.750 1.00 94.31 144 ASP A C 1
ATOM 1013 O O . ASP A 1 144 ? -10.515 5.537 -3.427 1.00 94.31 144 ASP A O 1
ATOM 1017 N N . GLU A 1 145 ? -8.784 4.128 -3.247 1.00 95.38 145 GLU A N 1
ATOM 1018 C CA . GLU A 1 145 ? -9.445 3.197 -2.324 1.00 95.38 145 GLU A CA 1
ATOM 1019 C C . GLU A 1 145 ? -9.820 3.870 -0.990 1.00 95.38 145 GLU A C 1
ATOM 1021 O O . GLU A 1 145 ? -10.840 3.548 -0.374 1.00 95.38 145 GLU A O 1
ATOM 1026 N N . ALA A 1 146 ? -9.010 4.830 -0.525 1.00 95.25 146 ALA A N 1
ATOM 1027 C CA . ALA A 1 146 ? -9.317 5.618 0.668 1.00 95.25 146 ALA A CA 1
ATOM 1028 C C . ALA A 1 146 ? -10.481 6.588 0.429 1.00 95.25 146 ALA A C 1
ATOM 1030 O O . ALA A 1 146 ? -11.328 6.768 1.304 1.00 95.25 146 ALA A O 1
ATOM 1031 N N . LYS A 1 147 ? -10.553 7.188 -0.764 1.00 94.12 147 LYS A N 1
ATOM 1032 C CA . LYS A 1 147 ? -11.661 8.053 -1.192 1.00 94.12 147 LYS A CA 1
ATOM 1033 C C . LYS A 1 147 ? -12.980 7.291 -1.279 1.00 94.12 147 LYS A C 1
ATOM 1035 O O . LYS A 1 147 ? -14.022 7.846 -0.946 1.00 94.12 147 LYS A O 1
ATOM 1040 N N . GLU A 1 148 ? -12.928 6.028 -1.682 1.00 94.56 148 GLU A N 1
ATOM 1041 C CA . GLU A 1 148 ? -14.079 5.119 -1.708 1.00 94.56 148 GLU A CA 1
ATOM 1042 C C . GLU A 1 148 ? -14.419 4.537 -0.326 1.00 94.56 148 GLU A C 1
ATOM 1044 O O . GLU A 1 148 ? -15.406 3.820 -0.183 1.00 94.56 148 GLU A O 1
ATOM 1049 N N . GLY A 1 149 ? -13.621 4.837 0.704 1.00 95.12 149 GLY A N 1
ATOM 1050 C CA . GLY A 1 149 ? -13.854 4.374 2.069 1.00 95.12 149 GLY A CA 1
ATOM 1051 C C . GLY A 1 149 ? -13.529 2.897 2.298 1.00 95.12 149 GLY A C 1
ATOM 1052 O O . GLY A 1 149 ? -13.918 2.361 3.337 1.00 95.12 149 GLY A O 1
ATOM 1053 N N . ARG A 1 150 ? -12.808 2.239 1.378 1.00 95.56 150 ARG A N 1
ATOM 1054 C CA . ARG A 1 150 ? -12.393 0.829 1.503 1.00 95.56 150 ARG A CA 1
ATOM 1055 C C . ARG A 1 150 ? -11.194 0.661 2.432 1.00 95.56 150 ARG A C 1
ATOM 1057 O O . ARG A 1 150 ? -11.128 -0.288 3.216 1.00 95.56 150 ARG A O 1
ATOM 1064 N N . VAL A 1 151 ? -10.264 1.614 2.395 1.00 97.00 151 VAL A N 1
ATOM 1065 C CA . VAL A 1 151 ? -9.066 1.625 3.248 1.00 97.00 151 VAL A CA 1
ATOM 1066 C C . VAL A 1 151 ? -8.940 2.924 4.033 1.00 97.00 151 VAL A C 1
ATOM 1068 O O . VAL A 1 151 ? -9.486 3.959 3.663 1.00 97.00 151 VAL A O 1
ATOM 1071 N N . VAL A 1 152 ? -8.186 2.878 5.129 1.00 96.31 152 VAL A N 1
ATOM 1072 C CA . VAL A 1 152 ? -7.831 4.061 5.920 1.00 96.31 152 VAL A CA 1
ATOM 1073 C C . VAL A 1 152 ? -6.322 4.253 5.876 1.00 96.31 152 VAL A C 1
ATOM 1075 O O . VAL A 1 152 ? -5.561 3.334 6.194 1.00 96.31 152 VAL A O 1
ATOM 1078 N N . VAL A 1 153 ? -5.896 5.464 5.513 1.00 96.19 153 VAL A N 1
ATOM 1079 C CA . VAL A 1 153 ? -4.485 5.862 5.487 1.00 96.19 153 VAL A CA 1
ATOM 1080 C C . VAL A 1 153 ? -4.120 6.542 6.805 1.00 96.19 153 VAL A C 1
ATOM 1082 O O . VAL A 1 153 ? -4.775 7.482 7.256 1.00 96.19 153 VAL A O 1
ATOM 1085 N N . LEU A 1 154 ? -3.058 6.050 7.431 1.00 95.12 154 LEU A N 1
ATOM 1086 C CA . LEU A 1 154 ? -2.513 6.529 8.696 1.00 95.12 154 LEU A CA 1
ATOM 1087 C C . LEU A 1 154 ? -1.106 7.089 8.459 1.00 95.12 154 LEU A C 1
ATOM 1089 O O . LEU A 1 154 ? -0.295 6.467 7.774 1.00 95.12 154 LEU A O 1
ATOM 1093 N N . GLN A 1 155 ? -0.776 8.227 9.063 1.00 93.75 155 GLN A N 1
ATOM 1094 C CA . GLN A 1 155 ? 0.599 8.723 9.117 1.00 93.75 155 GLN A CA 1
ATOM 1095 C C . GLN A 1 155 ? 1.260 8.181 10.376 1.00 93.75 155 GLN A C 1
ATOM 1097 O O . GLN A 1 155 ? 0.825 8.505 11.483 1.00 93.75 155 GLN A O 1
ATOM 1102 N N . ALA A 1 156 ? 2.304 7.367 10.226 1.00 83.50 156 ALA A N 1
ATOM 1103 C CA . ALA A 1 156 ? 3.082 6.927 11.376 1.00 83.50 156 ALA A CA 1
ATOM 1104 C C . ALA A 1 156 ? 3.939 8.102 11.869 1.00 83.50 156 ALA A C 1
ATOM 1106 O O . ALA A 1 156 ? 4.866 8.531 11.180 1.00 83.50 156 ALA A O 1
ATOM 1107 N N . ILE A 1 157 ? 3.617 8.632 13.048 1.00 77.56 157 ILE A N 1
ATOM 1108 C CA . ILE A 1 157 ? 4.406 9.661 13.7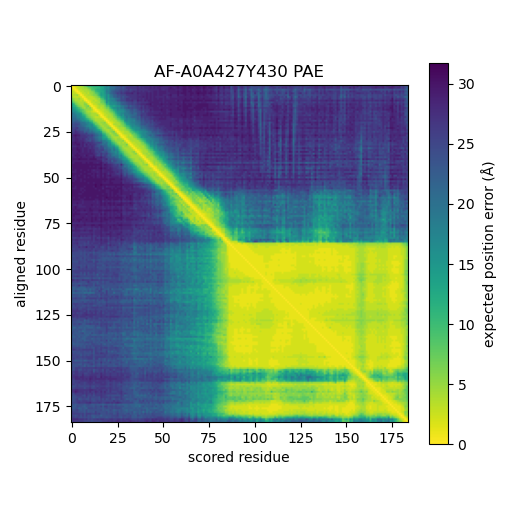27 1.00 77.56 157 ILE A CA 1
ATOM 1109 C C . ILE A 1 157 ? 5.050 8.981 14.938 1.00 77.56 157 ILE A C 1
ATOM 1111 O O . ILE A 1 157 ? 4.409 8.817 15.968 1.00 77.56 157 ILE A O 1
ATOM 1115 N N . GLY A 1 158 ? 6.303 8.544 14.795 1.00 76.88 158 GLY A N 1
ATOM 1116 C CA . GLY A 1 158 ? 7.031 7.858 15.870 1.00 76.88 158 GLY A CA 1
ATOM 1117 C C . GLY A 1 158 ? 6.482 6.462 16.193 1.00 76.88 158 GLY A C 1
ATOM 1118 O O . GLY A 1 158 ? 6.172 5.698 15.278 1.00 76.88 158 GLY A O 1
ATOM 1119 N N . ASP A 1 159 ? 6.399 6.147 17.488 1.00 72.81 159 ASP A N 1
ATOM 1120 C CA . ASP A 1 159 ? 5.952 4.849 18.022 1.00 72.81 159 ASP A CA 1
ATOM 1121 C C . ASP A 1 159 ? 4.425 4.758 18.221 1.00 72.81 159 ASP A C 1
ATOM 1123 O O . ASP A 1 159 ? 3.897 3.705 18.582 1.00 72.81 159 ASP A O 1
ATOM 1127 N N . ASP A 1 160 ? 3.699 5.851 17.975 1.00 68.50 160 ASP A N 1
ATOM 1128 C CA . ASP A 1 160 ? 2.255 5.911 18.178 1.00 68.50 160 ASP A CA 1
ATOM 1129 C C . ASP A 1 160 ? 1.471 5.268 17.024 1.00 68.50 160 ASP A C 1
ATOM 1131 O O . ASP A 1 160 ? 1.938 5.168 15.886 1.00 68.50 160 ASP A O 1
ATOM 1135 N N . LYS A 1 161 ? 0.211 4.892 17.298 1.00 66.38 161 LYS A N 1
ATOM 1136 C CA . LYS A 1 161 ? -0.725 4.226 16.359 1.00 66.38 161 LYS A CA 1
ATOM 1137 C C . LYS A 1 161 ? -1.109 5.045 15.106 1.00 66.38 161 LYS A C 1
ATOM 1139 O O . LYS A 1 161 ? -1.967 4.622 14.334 1.00 66.38 161 LYS A O 1
ATOM 1144 N N . GLY A 1 162 ? -0.433 6.164 14.865 1.00 82.38 162 GLY A N 1
ATOM 1145 C CA . GLY A 1 162 ? -0.572 7.017 13.695 1.00 82.38 162 GLY A CA 1
ATOM 1146 C C . GLY A 1 162 ? -1.859 7.841 13.677 1.00 82.38 162 GLY A C 1
ATOM 1147 O O . GLY A 1 162 ? -2.885 7.467 14.242 1.00 82.38 162 GLY A O 1
ATOM 1148 N N . LYS A 1 163 ? -1.805 8.999 13.016 1.00 89.56 163 LYS A N 1
ATOM 1149 C CA . LYS A 1 163 ? -2.974 9.864 12.809 1.00 89.56 163 LYS A CA 1
ATOM 1150 C C . LYS A 1 163 ? -3.669 9.468 11.508 1.00 89.56 163 LYS A C 1
ATOM 1152 O O . LYS A 1 163 ? -2.995 9.308 10.492 1.00 89.56 163 LYS A O 1
ATOM 1157 N N . VAL A 1 164 ? -4.997 9.338 11.523 1.00 92.06 164 VAL A N 1
ATOM 1158 C CA . VAL A 1 164 ? -5.789 9.174 10.291 1.00 92.06 164 VAL A CA 1
ATOM 1159 C C . VAL A 1 164 ? -5.656 10.437 9.447 1.00 92.06 164 VAL A C 1
ATOM 1161 O O . VAL A 1 164 ? -5.844 11.544 9.953 1.00 92.06 164 VAL A O 1
ATOM 1164 N N . ILE A 1 165 ? -5.306 10.260 8.177 1.00 92.50 165 ILE A N 1
ATOM 1165 C CA . ILE A 1 165 ? -5.131 11.348 7.217 1.00 92.50 165 ILE A CA 1
ATOM 1166 C C . ILE A 1 165 ? -6.409 11.468 6.387 1.00 92.50 165 ILE A C 1
ATOM 1168 O O . ILE A 1 165 ? -6.898 10.456 5.881 1.00 92.50 165 ILE A O 1
ATOM 1172 N N . ALA A 1 166 ? -6.948 12.680 6.236 1.00 89.31 166 ALA A N 1
ATOM 1173 C CA . ALA A 1 166 ? -8.084 12.892 5.350 1.00 89.31 166 ALA A CA 1
ATOM 1174 C C . ALA A 1 166 ? -7.629 12.890 3.883 1.00 89.31 166 ALA A C 1
ATOM 1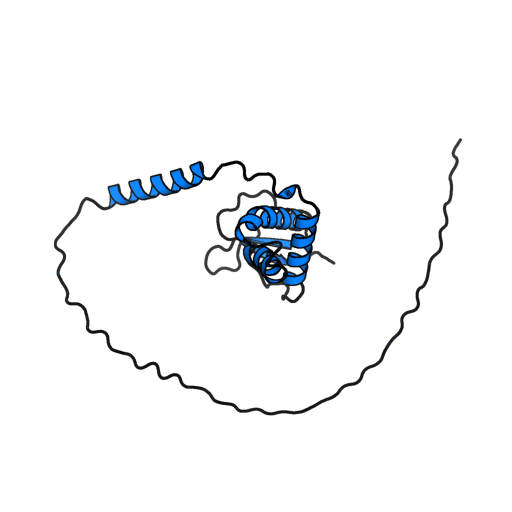176 O O . ALA A 1 166 ? -6.500 13.254 3.547 1.00 89.31 166 ALA A O 1
ATOM 1177 N N . VAL A 1 167 ? -8.519 12.475 2.984 1.00 89.38 167 VAL A N 1
ATOM 1178 C CA . VAL A 1 167 ? -8.240 12.469 1.544 1.00 89.38 167 VAL A CA 1
ATOM 1179 C C . VAL A 1 167 ? -7.993 13.904 1.073 1.00 89.38 167 VAL A C 1
ATOM 1181 O O . VAL A 1 167 ? -8.842 14.772 1.256 1.00 89.38 167 VAL A O 1
ATOM 1184 N N . GLY A 1 168 ? -6.832 14.144 0.459 1.00 82.75 168 GLY A N 1
ATOM 1185 C CA . GLY A 1 168 ? -6.413 15.467 -0.021 1.00 82.75 168 GLY A CA 1
ATOM 1186 C C . GLY A 1 168 ? -5.453 16.215 0.909 1.00 82.75 168 GLY A C 1
ATOM 1187 O O . GLY A 1 168 ? -4.862 17.208 0.484 1.00 82.75 168 GLY A O 1
ATOM 1188 N N . ASP A 1 169 ? -5.230 15.729 2.133 1.00 88.44 169 ASP A N 1
ATOM 1189 C CA . ASP A 1 169 ? -4.226 16.313 3.019 1.00 88.44 169 ASP A CA 1
ATOM 1190 C C . ASP A 1 169 ? -2.804 16.049 2.508 1.00 88.44 169 ASP A C 1
ATOM 1192 O O . ASP A 1 169 ? -2.469 14.987 1.971 1.00 88.44 169 ASP A O 1
ATOM 1196 N N . LYS A 1 170 ? -1.918 17.023 2.728 1.00 87.00 170 LYS A N 1
ATOM 1197 C CA . LYS A 1 170 ? -0.502 16.877 2.398 1.00 87.00 170 LYS A CA 1
ATOM 1198 C C . LYS A 1 170 ? 0.150 15.870 3.343 1.00 87.00 170 LYS A C 1
ATOM 1200 O O . LYS A 1 170 ? 0.301 16.123 4.536 1.00 87.00 170 LYS A O 1
ATOM 1205 N N . VAL A 1 171 ? 0.616 14.761 2.784 1.00 86.50 171 VAL A N 1
ATOM 1206 C CA . VAL A 1 171 ? 1.334 13.729 3.533 1.00 86.50 171 VAL A CA 1
ATOM 1207 C C . VAL A 1 171 ? 2.833 13.981 3.524 1.00 86.50 171 VAL A C 1
ATOM 1209 O O . VAL A 1 171 ? 3.451 14.149 2.471 1.00 86.50 171 VAL A O 1
ATOM 1212 N N . GLU A 1 172 ? 3.441 13.957 4.709 1.00 85.44 172 GLU A N 1
ATOM 1213 C CA . GLU A 1 172 ? 4.889 14.064 4.874 1.00 85.44 172 GLU A CA 1
ATOM 1214 C C . GLU A 1 172 ? 5.448 12.830 5.593 1.00 85.44 172 GLU A C 1
ATOM 1216 O O . GLU A 1 172 ? 5.354 12.696 6.809 1.00 85.44 172 GLU A O 1
ATOM 1221 N N . GLY A 1 173 ? 6.066 11.921 4.839 1.00 87.44 173 GLY A N 1
ATOM 1222 C CA . GLY A 1 173 ? 6.767 10.764 5.400 1.00 87.44 173 GLY A CA 1
ATOM 1223 C C . GLY A 1 173 ? 6.015 9.435 5.261 1.00 87.44 173 GLY A C 1
ATOM 1224 O O . GLY A 1 173 ? 5.157 9.301 4.388 1.00 87.44 173 GLY A O 1
ATOM 1225 N N . PRO A 1 174 ? 6.393 8.418 6.059 1.00 91.12 174 PRO A N 1
ATOM 1226 C CA . PRO A 1 174 ? 5.859 7.067 5.934 1.00 91.12 174 PRO A CA 1
ATOM 1227 C C . PRO A 1 174 ? 4.365 6.995 6.258 1.00 91.12 174 PRO A C 1
ATOM 1229 O O . PRO A 1 174 ? 3.926 7.400 7.336 1.00 91.12 174 PRO A O 1
ATOM 1232 N N . ILE A 1 175 ? 3.601 6.403 5.344 1.00 94.25 175 ILE A N 1
ATOM 1233 C CA . ILE A 1 175 ? 2.191 6.078 5.564 1.00 94.25 175 ILE A CA 1
ATOM 1234 C C . ILE A 1 175 ? 2.004 4.595 5.867 1.00 94.25 175 ILE A C 1
ATOM 1236 O O . ILE A 1 175 ? 2.832 3.744 5.524 1.00 94.25 175 ILE A O 1
ATOM 1240 N N . ARG A 1 176 ? 0.883 4.300 6.513 1.00 95.75 176 ARG A N 1
ATOM 1241 C CA . ARG A 1 176 ? 0.385 2.970 6.833 1.00 95.75 176 ARG A CA 1
ATOM 1242 C C . ARG A 1 176 ? -1.040 2.843 6.310 1.00 95.75 176 ARG A C 1
ATOM 1244 O O . ARG A 1 176 ? -1.778 3.821 6.290 1.00 95.75 176 ARG A O 1
ATOM 1251 N N . ILE A 1 177 ? -1.410 1.646 5.886 1.00 96.25 177 ILE A N 1
ATOM 1252 C CA . ILE A 1 177 ? -2.716 1.349 5.292 1.00 96.25 177 ILE A CA 1
ATOM 1253 C C . ILE A 1 177 ? -3.383 0.279 6.144 1.00 96.25 177 ILE A C 1
ATOM 1255 O O . ILE A 1 177 ? -2.719 -0.688 6.519 1.00 96.25 177 ILE A O 1
ATOM 1259 N N . ARG A 1 178 ? -4.673 0.437 6.436 1.00 95.81 178 ARG A N 1
ATOM 1260 C CA . ARG A 1 178 ? -5.501 -0.578 7.104 1.00 95.81 178 ARG A CA 1
ATOM 1261 C C . ARG A 1 178 ? -6.880 -0.690 6.466 1.00 95.81 178 ARG A C 1
ATOM 1263 O O . ARG A 1 178 ? -7.273 0.186 5.694 1.00 95.81 178 ARG A O 1
ATOM 1270 N N . LYS A 1 179 ? -7.625 -1.725 6.852 1.00 96.12 179 LYS A N 1
ATOM 1271 C CA . LYS A 1 179 ? -9.039 -1.882 6.495 1.00 96.12 179 LYS A CA 1
ATOM 1272 C C . LYS A 1 179 ? -9.877 -0.739 7.070 1.00 96.12 179 LYS A C 1
ATOM 1274 O O . LYS A 1 179 ? -9.628 -0.268 8.182 1.00 96.12 179 LYS A O 1
ATOM 1279 N N . SER A 1 180 ? -10.873 -0.298 6.312 1.00 94.25 180 SER A N 1
ATOM 1280 C CA . SER A 1 180 ? -11.929 0.557 6.844 1.00 94.25 180 SER A CA 1
ATOM 1281 C C . SER A 1 180 ? -12.942 -0.284 7.613 1.00 94.25 180 SER A C 1
ATOM 1283 O O . SER A 1 180 ? -13.404 -1.306 7.116 1.00 94.25 180 SER A O 1
ATOM 1285 N N . ALA A 1 181 ? -13.328 0.171 8.805 1.00 86.19 181 ALA A N 1
ATOM 1286 C CA . ALA A 1 181 ? -14.407 -0.450 9.576 1.00 86.19 181 ALA A CA 1
ATOM 1287 C C . ALA A 1 181 ? -15.796 -0.227 8.941 1.00 86.19 181 ALA A C 1
ATOM 1289 O O . ALA A 1 181 ? -16.765 -0.849 9.359 1.00 86.19 181 ALA A O 1
ATOM 1290 N N . VAL A 1 182 ? -15.899 0.676 7.958 1.00 76.94 182 VAL A N 1
ATOM 1291 C CA . VAL A 1 182 ? -17.166 1.102 7.337 1.00 76.94 182 VAL A CA 1
ATOM 1292 C C . VAL A 1 182 ? -17.547 0.229 6.127 1.00 76.94 182 VAL A C 1
ATOM 1294 O O . VAL A 1 182 ? -18.617 0.399 5.560 1.00 76.94 182 VAL A O 1
ATOM 1297 N N . SER A 1 183 ? -16.702 -0.726 5.725 1.00 52.03 183 SER A N 1
ATOM 1298 C CA . SER A 1 183 ? -16.963 -1.595 4.571 1.00 52.03 183 SER A CA 1
ATOM 1299 C C . SER A 1 183 ? -17.801 -2.820 4.969 1.00 52.03 183 SER A C 1
ATOM 1301 O O . SER A 1 183 ? -17.268 -3.926 5.051 1.00 52.03 183 SER A O 1
ATOM 1303 N N . ALA A 1 184 ? -19.096 -2.620 5.224 1.00 44.78 184 ALA A N 1
ATOM 1304 C CA . ALA A 1 184 ? -20.107 -3.681 5.279 1.00 44.78 184 ALA A CA 1
ATOM 1305 C C . ALA A 1 184 ? -21.426 -3.196 4.669 1.00 44.78 184 ALA A C 1
ATOM 1307 O O . ALA A 1 184 ? -21.904 -2.119 5.092 1.00 44.78 184 ALA A O 1
#

Nearest PDB structures (foldseek):
  7nyx-assembly1_D  TM=5.581E-01  e=4.418E-01  Photorhabdus thracensis

pLDDT: mean 75.1, std 19.64, range [44.78, 98.19]

Sequence (184 aa):
MVTTRAGSRAASEVPATPTKATASAAATPASGKKQQRSHSRSASPAPALVASAGAAGTGSRRRARQKGRVHALRTASAAPVPAVTADPELTAALRAALAELLAPLADDATICPSRVPRALAAADAEAYPDWTVLIPATNAVVWDEAKEGRVVVLQAIGDDKGKVIAVGDKVEGPIRIRKSAVSA

Organism: NCBI:txid105984